Protein AF-A0A3N5R542-F1 (afdb_monomer)

Sequence (353 aa):
MESKKQTLFAEVLSQKTLDLIGRLNREHKSTFLIPTRFISAENAQLAYLVDAYCNHKRQTHDRKIFRSFFVSSRYEALQGAIKLIRHNGLLRGKKGIWILDPEKEFNFLINPLNQAREEDFLIPGLKIATSFGELQKGMQTAGAVAGVILRNTGKGLSVADCADLIERSAEQNIITLWDDPDLDLQGECLLHQLRRLPDMVIFGESLTEYQIPFVLFSMSAETHAPWAKTETCLNHTSTYAGNKLVVTKARDIFLEKATCISENREIKETCRKIEEDPRDVFHYFAKHVNPGMVTFYNLIGYDFICQNGHGSKLNIRTRNGQNKEVIDVVSGGGAAIRRPQPDRYYPKSAGNL

Solvent-accessible surface area (backbone atoms only — not comparable to full-atom values): 19071 Å² total; per-residue (Å²): 131,85,79,77,77,80,64,85,47,54,95,63,77,51,68,71,55,52,50,50,52,51,48,39,42,76,59,22,30,52,37,57,74,51,76,36,80,68,63,39,40,48,53,16,40,34,21,46,51,50,29,52,55,72,36,44,95,48,53,82,88,72,50,66,58,29,24,38,45,44,33,60,33,65,67,58,34,49,52,54,49,53,52,44,36,44,55,56,9,56,81,69,77,18,63,32,30,42,30,42,38,70,82,50,73,63,43,60,73,30,35,67,80,68,58,92,50,61,86,69,27,80,43,56,51,63,43,79,16,60,43,62,67,52,38,53,54,49,57,73,72,42,89,41,56,17,24,40,36,43,52,62,74,93,62,88,72,53,68,64,60,53,26,56,48,46,51,54,28,55,79,68,69,24,45,31,32,40,37,30,53,77,60,55,54,74,58,90,49,68,74,63,69,34,87,56,77,60,44,25,42,34,34,34,36,50,38,44,69,28,58,51,76,33,18,33,30,32,27,25,53,76,67,41,45,81,41,39,39,63,93,32,37,69,78,71,74,41,64,67,17,59,29,40,68,59,35,44,46,31,34,51,44,42,53,68,44,21,58,86,48,50,72,33,64,68,59,52,51,50,44,49,45,27,67,74,36,50,55,43,20,55,50,39,25,30,67,12,45,39,41,8,49,52,54,43,27,51,74,75,73,57,50,43,32,75,66,25,34,60,58,40,38,30,39,29,34,31,58,88,65,51,76,45,81,45,73,48,85,78,50,77,37,48,35,36,77,60,75,89,72,70,98,76,80,72,80,93,76,81,76,89,133

Structure (mmCIF, N/CA/C/O backbone):
data_AF-A0A3N5R542-F1
#
_entry.id   AF-A0A3N5R542-F1
#
loop_
_atom_site.group_PDB
_atom_site.id
_atom_site.type_symbol
_atom_site.label_atom_id
_atom_site.label_alt_id
_atom_site.label_comp_id
_atom_site.label_asym_id
_atom_site.label_entity_id
_atom_site.label_seq_id
_atom_site.pdbx_PDB_ins_code
_atom_site.Cartn_x
_atom_site.Cartn_y
_atom_site.Cartn_z
_atom_site.occupancy
_atom_site.B_iso_or_equiv
_atom_site.auth_seq_id
_atom_site.auth_comp_id
_atom_site.auth_asym_id
_atom_site.auth_atom_id
_atom_site.pdbx_PDB_model_num
ATOM 1 N N . MET A 1 1 ? 9.137 36.715 13.945 1.00 36.78 1 MET A N 1
ATOM 2 C CA . MET A 1 1 ? 9.144 35.237 13.923 1.00 36.78 1 MET A CA 1
ATOM 3 C C . MET A 1 1 ? 8.932 34.801 12.489 1.00 36.78 1 MET A C 1
ATOM 5 O O . MET A 1 1 ? 7.802 34.803 12.020 1.00 36.78 1 MET A O 1
ATOM 9 N N . GLU A 1 2 ? 10.011 34.513 11.766 1.00 32.59 2 GLU A N 1
ATOM 10 C CA . GLU A 1 2 ? 9.896 33.873 10.457 1.00 32.59 2 GLU A CA 1
ATOM 11 C C . GLU A 1 2 ? 9.406 32.443 10.675 1.00 32.59 2 GLU A C 1
ATOM 13 O O . GLU A 1 2 ? 10.097 31.602 11.250 1.00 32.59 2 GLU A O 1
ATOM 18 N N . SER A 1 3 ? 8.168 32.191 10.258 1.00 35.56 3 SER A N 1
ATOM 19 C CA . SER A 1 3 ? 7.637 30.847 10.083 1.00 35.56 3 SER A CA 1
ATOM 20 C C . SER A 1 3 ? 8.533 30.134 9.071 1.00 35.56 3 SER A C 1
ATOM 22 O O . SER A 1 3 ? 8.358 30.323 7.866 1.00 35.56 3 SER A O 1
ATOM 24 N N . LYS A 1 4 ? 9.493 29.323 9.541 1.00 40.19 4 LYS A N 1
ATOM 25 C CA . LYS A 1 4 ? 10.160 28.330 8.693 1.00 40.19 4 LYS A CA 1
ATOM 26 C C . LYS A 1 4 ? 9.054 27.501 8.049 1.00 40.19 4 LYS A C 1
ATOM 28 O O . LYS A 1 4 ? 8.410 26.705 8.727 1.00 40.19 4 LYS A O 1
ATOM 33 N N . LYS A 1 5 ? 8.795 27.727 6.758 1.00 42.41 5 LYS A N 1
ATOM 34 C CA . LYS A 1 5 ? 7.968 26.833 5.953 1.00 42.41 5 LYS A CA 1
ATOM 35 C C . LYS A 1 5 ? 8.658 25.475 6.008 1.00 42.41 5 LYS A C 1
ATOM 37 O O . LYS A 1 5 ? 9.684 25.294 5.364 1.00 42.41 5 LYS A O 1
ATOM 42 N N . GLN A 1 6 ? 8.144 24.559 6.823 1.00 42.22 6 GLN A N 1
ATOM 43 C CA . GLN A 1 6 ? 8.516 23.156 6.728 1.00 42.22 6 GLN A CA 1
ATOM 44 C C . GLN A 1 6 ? 8.011 22.675 5.372 1.00 42.22 6 GLN A C 1
ATOM 46 O O . GLN A 1 6 ? 6.819 22.450 5.173 1.00 42.22 6 GLN A O 1
ATOM 51 N N . THR A 1 7 ? 8.910 22.609 4.401 1.00 48.94 7 THR A N 1
ATOM 52 C CA . THR A 1 7 ? 8.666 21.867 3.177 1.00 48.94 7 THR A CA 1
ATOM 53 C C . THR A 1 7 ? 8.667 20.384 3.546 1.00 48.94 7 THR A C 1
ATOM 55 O O . THR A 1 7 ? 9.619 19.877 4.129 1.00 48.94 7 THR A O 1
ATOM 58 N N . LEU A 1 8 ? 7.566 19.690 3.239 1.00 52.22 8 LEU A N 1
ATOM 59 C CA . LEU A 1 8 ? 7.431 18.238 3.433 1.00 52.22 8 LEU A CA 1
ATOM 60 C C . LEU A 1 8 ? 8.433 17.430 2.594 1.00 52.22 8 LEU A C 1
ATOM 62 O O . LEU A 1 8 ? 8.632 16.252 2.860 1.00 52.22 8 LEU A O 1
ATOM 66 N N . PHE A 1 9 ? 9.049 18.052 1.584 1.00 57.62 9 PHE A N 1
ATOM 67 C CA . PHE A 1 9 ? 10.016 17.422 0.696 1.00 57.62 9 PHE A CA 1
ATOM 68 C C . PHE A 1 9 ? 11.388 18.072 0.824 1.00 57.62 9 PHE A C 1
ATOM 70 O O . PHE A 1 9 ? 11.491 19.294 0.952 1.00 57.62 9 PHE A O 1
ATOM 77 N N . ALA A 1 10 ? 12.436 17.253 0.728 1.00 60.88 10 ALA A N 1
ATOM 78 C CA . ALA A 1 10 ? 13.808 17.735 0.685 1.00 60.88 10 ALA A CA 1
ATOM 79 C C . ALA A 1 10 ? 13.987 18.718 -0.485 1.00 60.88 10 ALA A C 1
ATOM 81 O O . ALA A 1 10 ? 13.655 18.405 -1.629 1.00 60.88 10 ALA A O 1
ATOM 82 N N . GLU A 1 11 ? 14.541 19.901 -0.206 1.00 63.88 11 GLU A N 1
ATOM 83 C CA . GLU A 1 11 ? 14.781 20.936 -1.224 1.00 63.88 11 GLU A CA 1
ATOM 84 C C . GLU A 1 11 ? 15.808 20.497 -2.281 1.00 63.88 11 GLU A C 1
ATOM 86 O O . GLU A 1 11 ? 15.841 21.037 -3.388 1.00 63.88 11 GLU A O 1
ATOM 91 N N . VAL A 1 12 ? 16.626 19.488 -1.960 1.00 79.75 12 VAL A N 1
ATOM 92 C CA . VAL A 1 12 ? 17.684 18.959 -2.822 1.00 79.75 12 VAL A CA 1
ATOM 93 C C . VAL A 1 12 ? 17.596 17.434 -2.879 1.00 79.75 12 VAL A C 1
ATOM 95 O O . VAL A 1 12 ? 17.535 16.756 -1.853 1.00 79.75 12 VAL A O 1
ATOM 98 N N . LEU A 1 13 ? 17.614 16.883 -4.096 1.00 87.31 13 LEU A N 1
ATOM 99 C CA . LEU A 1 13 ? 17.708 15.439 -4.310 1.00 87.31 13 LEU A CA 1
ATOM 100 C C . LEU A 1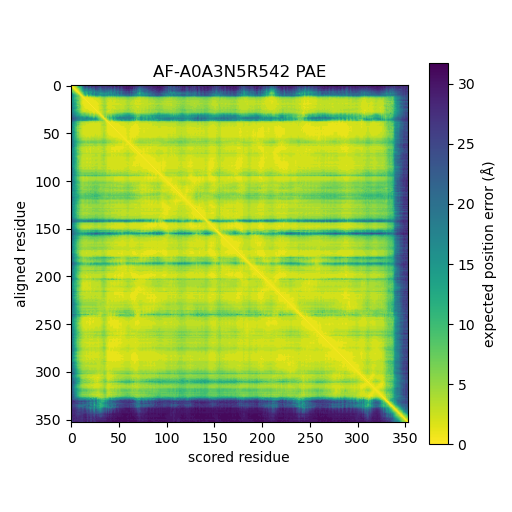 13 ? 19.101 14.937 -3.916 1.00 87.31 13 LEU A C 1
ATOM 102 O O . LEU A 1 13 ? 20.116 15.514 -4.301 1.00 87.31 13 LEU A O 1
ATOM 106 N N . SER A 1 14 ? 19.152 13.818 -3.199 1.00 91.00 14 SER A N 1
ATOM 107 C CA . SER A 1 14 ? 20.405 13.130 -2.872 1.00 91.00 14 SER A CA 1
ATOM 108 C C . SER A 1 14 ? 21.115 12.612 -4.126 1.00 91.00 14 SER A C 1
ATOM 110 O O . SER A 1 14 ? 20.462 12.242 -5.108 1.00 91.00 14 SER A O 1
ATOM 112 N N . GLN A 1 15 ? 22.443 12.465 -4.056 1.00 92.44 15 GLN A N 1
ATOM 113 C CA . GLN A 1 15 ? 23.231 11.869 -5.141 1.00 92.44 15 GLN A CA 1
ATOM 114 C C . GLN A 1 15 ? 22.712 10.476 -5.521 1.00 92.44 15 GLN A C 1
ATOM 116 O O . GLN A 1 15 ? 22.498 10.207 -6.694 1.00 92.44 15 GLN A O 1
ATOM 121 N N . LYS A 1 16 ? 22.366 9.639 -4.534 1.00 92.56 16 LYS A N 1
ATOM 122 C CA . LYS A 1 16 ? 21.759 8.316 -4.760 1.00 92.56 16 LYS A CA 1
ATOM 123 C C . LYS A 1 16 ? 20.477 8.385 -5.598 1.00 92.56 16 LYS A C 1
ATOM 125 O O . LYS A 1 16 ? 20.234 7.530 -6.446 1.00 92.56 16 LYS A O 1
ATOM 130 N N . THR A 1 17 ? 19.649 9.408 -5.380 1.00 92.56 17 THR A N 1
ATOM 131 C CA . THR A 1 17 ? 18.415 9.603 -6.156 1.00 92.56 17 THR A CA 1
ATOM 132 C C . THR A 1 17 ? 18.710 10.118 -7.562 1.00 92.56 17 THR A C 1
ATOM 134 O O . THR A 1 17 ? 18.097 9.648 -8.519 1.00 92.56 17 THR A O 1
ATOM 137 N N . LEU A 1 18 ? 19.676 11.027 -7.713 1.00 92.19 18 LEU A N 1
ATOM 138 C CA . LEU A 1 18 ? 20.149 11.479 -9.024 1.00 92.19 18 LEU A CA 1
ATOM 139 C C . LEU A 1 18 ? 20.760 10.326 -9.834 1.00 92.19 18 LEU A C 1
ATOM 141 O O . LEU A 1 18 ? 20.466 10.193 -11.022 1.00 92.19 18 LEU A O 1
ATOM 145 N N . ASP A 1 19 ? 21.530 9.448 -9.193 1.00 94.19 19 ASP A N 1
ATOM 146 C CA . ASP A 1 19 ? 22.125 8.264 -9.811 1.00 94.19 19 ASP A CA 1
ATOM 147 C C . ASP A 1 19 ? 21.053 7.271 -10.261 1.00 94.19 19 ASP A C 1
ATOM 149 O O . ASP A 1 19 ? 21.135 6.742 -11.372 1.00 94.19 19 ASP A O 1
ATOM 153 N N . LEU A 1 20 ? 20.011 7.062 -9.447 1.00 93.38 20 LEU A N 1
ATOM 154 C CA . LEU A 1 20 ? 18.851 6.251 -9.817 1.00 93.38 20 LEU A CA 1
ATOM 155 C C . LEU A 1 20 ? 18.139 6.824 -11.050 1.00 93.38 20 LEU A C 1
ATOM 157 O O . LEU A 1 20 ? 17.885 6.090 -12.005 1.00 93.38 20 LEU A O 1
ATOM 161 N N . ILE A 1 21 ? 17.856 8.129 -11.060 1.00 91.50 21 ILE A N 1
ATOM 162 C CA . ILE A 1 21 ? 17.251 8.817 -12.210 1.00 91.50 21 ILE A CA 1
ATOM 163 C C . ILE A 1 21 ? 18.136 8.656 -13.451 1.00 91.50 21 ILE A C 1
ATOM 165 O O . ILE A 1 21 ? 17.652 8.270 -14.516 1.00 91.50 21 ILE A O 1
ATOM 169 N N . GLY A 1 22 ? 19.439 8.912 -13.312 1.00 90.94 22 GLY A N 1
ATOM 170 C CA . GLY A 1 22 ? 20.410 8.790 -14.393 1.00 90.94 22 GLY A CA 1
ATOM 171 C C . GLY A 1 22 ? 20.488 7.369 -14.946 1.00 90.94 22 GLY A C 1
ATOM 172 O O . GLY A 1 22 ? 20.506 7.185 -16.162 1.00 90.94 22 GLY A O 1
ATOM 173 N N . ARG A 1 23 ? 20.481 6.359 -14.071 1.00 93.31 23 ARG A N 1
ATOM 174 C CA . ARG A 1 23 ? 20.478 4.942 -14.445 1.00 93.31 23 ARG A CA 1
ATOM 175 C C . ARG A 1 23 ? 19.217 4.572 -15.217 1.00 93.31 23 ARG A C 1
ATOM 177 O O . ARG A 1 23 ? 19.326 4.085 -16.336 1.00 93.31 23 ARG A O 1
ATOM 184 N N . LEU A 1 24 ? 18.039 4.859 -14.669 1.00 90.88 24 LEU A N 1
ATOM 185 C CA . LEU A 1 24 ? 16.770 4.540 -15.323 1.00 90.88 24 LEU A CA 1
ATOM 186 C C . LEU A 1 24 ? 16.617 5.257 -16.679 1.00 90.88 24 LEU A C 1
ATOM 188 O O . LEU A 1 24 ? 16.077 4.676 -17.617 1.00 90.88 24 LEU A O 1
ATOM 192 N N . ASN A 1 25 ? 17.123 6.489 -16.808 1.00 86.94 25 ASN A N 1
ATOM 193 C CA . ASN A 1 25 ? 17.149 7.216 -18.080 1.00 86.94 25 ASN A CA 1
ATOM 194 C C . ASN A 1 25 ? 18.073 6.540 -19.112 1.00 86.94 25 ASN A C 1
ATOM 196 O O . ASN A 1 25 ? 17.648 6.291 -20.240 1.00 86.94 25 ASN A O 1
ATOM 200 N N . ARG A 1 26 ? 19.308 6.183 -18.722 1.00 89.06 26 ARG A N 1
ATOM 201 C CA . ARG A 1 26 ? 20.261 5.463 -19.592 1.00 89.06 26 ARG A CA 1
ATOM 202 C C . ARG A 1 26 ? 19.749 4.089 -20.018 1.00 89.06 26 ARG A C 1
ATOM 204 O O . ARG A 1 26 ? 19.967 3.680 -21.149 1.00 89.06 26 ARG A O 1
ATOM 211 N N . GLU A 1 27 ? 19.049 3.396 -19.128 1.00 88.62 27 GLU A N 1
ATOM 212 C CA . GLU A 1 27 ? 18.402 2.110 -19.405 1.00 88.62 27 GLU A CA 1
ATOM 213 C C . GLU A 1 27 ? 17.069 2.252 -20.167 1.00 88.62 27 GLU A C 1
ATOM 215 O O . GLU A 1 27 ? 16.389 1.252 -20.411 1.00 88.62 27 GLU A O 1
ATOM 220 N N . HIS A 1 28 ? 16.668 3.481 -20.519 1.00 87.50 28 HIS A N 1
ATOM 221 C CA . HIS A 1 28 ? 15.425 3.779 -21.229 1.00 87.50 28 HIS A CA 1
ATOM 222 C C . HIS A 1 28 ? 14.180 3.213 -20.530 1.00 87.50 28 HIS A C 1
ATOM 224 O O . HIS A 1 28 ? 13.223 2.777 -21.168 1.00 87.50 28 HIS A O 1
ATOM 230 N N . LYS A 1 29 ? 14.179 3.186 -19.196 1.00 86.81 29 LYS A N 1
ATOM 231 C CA . LYS A 1 29 ? 13.079 2.625 -18.414 1.00 86.81 29 LYS A CA 1
ATOM 232 C C . LYS A 1 29 ? 11.867 3.544 -18.456 1.00 86.81 29 LYS A C 1
ATOM 234 O O . LYS A 1 29 ? 11.964 4.729 -18.139 1.00 86.81 29 LYS A O 1
ATOM 239 N N . SER A 1 30 ? 10.710 2.967 -18.771 1.00 80.25 30 SER A N 1
ATOM 240 C CA . SER A 1 30 ? 9.446 3.690 -18.699 1.00 80.25 30 SER A CA 1
ATOM 241 C C . SER A 1 30 ? 9.054 3.947 -17.248 1.00 80.25 30 SER A C 1
ATOM 243 O O . SER A 1 30 ? 8.945 3.004 -16.459 1.00 80.25 30 SER A O 1
ATOM 245 N N . THR A 1 31 ? 8.825 5.206 -16.883 1.00 75.06 31 THR A N 1
ATOM 246 C CA . THR A 1 31 ? 8.316 5.570 -15.547 1.00 75.06 31 THR A CA 1
ATOM 247 C C . THR A 1 31 ? 6.819 5.393 -15.425 1.00 75.06 31 THR A C 1
ATOM 249 O O . THR A 1 31 ? 6.323 5.098 -14.336 1.00 75.06 31 THR A O 1
ATOM 252 N N . PHE A 1 32 ? 6.124 5.572 -16.541 1.00 72.88 32 PHE A N 1
ATOM 253 C CA . PHE A 1 32 ? 4.682 5.583 -16.650 1.00 72.88 32 PHE A CA 1
ATOM 254 C C . PHE A 1 32 ? 4.286 5.206 -18.083 1.00 72.88 32 PHE A C 1
ATOM 256 O O . PHE A 1 32 ? 4.992 5.562 -19.023 1.00 72.88 32 PHE A O 1
ATOM 263 N N . LEU A 1 33 ? 3.193 4.457 -18.243 1.00 66.25 33 LEU A N 1
ATOM 264 C CA . LEU A 1 33 ? 2.748 3.937 -19.548 1.00 66.25 33 LEU A CA 1
ATOM 265 C C . LEU A 1 33 ? 1.242 4.070 -19.759 1.00 66.25 33 LEU A C 1
ATOM 267 O O . LEU A 1 33 ? 0.789 4.346 -20.861 1.00 66.25 33 LEU A O 1
ATOM 271 N N . ILE A 1 34 ? 0.457 3.849 -18.708 1.00 66.25 34 ILE A N 1
ATOM 272 C CA . ILE A 1 34 ? -1.005 3.876 -18.746 1.00 66.25 34 ILE A CA 1
ATOM 273 C C . ILE A 1 34 ? -1.450 4.566 -17.462 1.00 66.25 34 ILE A C 1
ATOM 275 O O . ILE A 1 34 ? -0.845 4.268 -16.432 1.00 66.25 34 ILE A O 1
ATOM 279 N N . PRO A 1 35 ? -2.484 5.433 -17.480 1.00 55.88 35 PRO A N 1
ATOM 280 C CA . PRO A 1 35 ? -3.058 6.099 -16.297 1.00 55.88 35 PRO A CA 1
ATOM 281 C C . PRO A 1 35 ? -3.793 5.142 -15.345 1.00 55.88 35 PRO A C 1
ATOM 283 O O . PRO A 1 35 ? -4.875 5.429 -14.840 1.00 55.88 35 PRO A O 1
ATOM 286 N N . THR A 1 36 ? -3.196 3.980 -15.103 1.00 62.38 36 THR A N 1
ATOM 287 C CA . THR A 1 36 ? -3.640 2.890 -14.243 1.00 62.38 36 THR A CA 1
ATOM 288 C C . THR A 1 36 ? -2.407 2.142 -13.718 1.00 62.38 36 THR A C 1
ATOM 290 O O . THR A 1 36 ? -1.283 2.341 -14.173 1.00 62.38 36 THR A O 1
ATOM 293 N N . ARG A 1 37 ? -2.602 1.243 -12.745 1.00 70.88 37 ARG A N 1
ATOM 294 C CA . ARG A 1 37 ? -1.528 0.395 -12.194 1.00 70.88 37 ARG A CA 1
ATOM 295 C C . ARG A 1 37 ? -0.909 -0.456 -13.311 1.00 70.88 37 ARG A C 1
ATOM 297 O O . ARG A 1 37 ? -1.511 -1.464 -13.675 1.00 70.88 37 ARG A O 1
ATOM 304 N N . PHE A 1 38 ? 0.234 -0.094 -13.887 1.00 79.94 38 PHE A N 1
ATOM 305 C CA . PHE A 1 38 ? 0.874 -0.948 -14.895 1.00 79.94 38 PHE A CA 1
ATOM 306 C C . PHE A 1 38 ? 1.661 -2.081 -14.221 1.00 79.94 38 PHE A C 1
ATOM 308 O O . PHE A 1 38 ? 2.201 -1.924 -13.121 1.00 79.94 38 PHE A O 1
ATOM 315 N N . ILE A 1 39 ? 1.697 -3.246 -14.866 1.00 89.69 39 ILE A N 1
ATOM 316 C CA . ILE A 1 39 ? 2.372 -4.426 -14.322 1.00 89.69 39 ILE A CA 1
ATOM 317 C C . ILE A 1 39 ? 3.881 -4.265 -14.511 1.00 89.69 39 ILE A C 1
ATOM 319 O O . ILE A 1 39 ? 4.368 -4.047 -15.621 1.00 89.69 39 ILE A O 1
ATOM 323 N N . SER A 1 40 ? 4.625 -4.367 -13.413 1.00 92.00 40 SER A N 1
ATOM 324 C CA . SER A 1 40 ? 6.083 -4.302 -13.410 1.00 92.00 40 SER A CA 1
ATOM 325 C C . SER A 1 40 ? 6.669 -5.157 -12.292 1.00 92.00 40 SER A C 1
ATOM 327 O O . SER A 1 40 ? 6.010 -5.403 -11.276 1.00 92.00 40 SER A O 1
ATOM 329 N N . ALA A 1 41 ? 7.919 -5.587 -12.479 1.00 95.00 41 ALA A N 1
ATOM 330 C CA . ALA A 1 41 ? 8.657 -6.318 -11.458 1.00 95.00 41 ALA A CA 1
ATOM 331 C C . ALA A 1 41 ? 8.820 -5.473 -10.189 1.00 95.00 41 ALA A C 1
ATOM 333 O O . ALA A 1 41 ? 8.638 -5.986 -9.093 1.00 95.00 41 ALA A O 1
ATOM 334 N N . GLU A 1 42 ? 9.069 -4.167 -10.319 1.00 95.00 42 GLU A N 1
ATOM 335 C CA . GLU A 1 42 ? 9.287 -3.287 -9.171 1.00 95.00 42 GLU A CA 1
ATOM 336 C C . GLU A 1 42 ? 8.010 -3.104 -8.335 1.00 95.00 42 GLU A C 1
ATOM 338 O O . GLU A 1 42 ? 8.075 -3.129 -7.107 1.00 95.00 42 GLU A O 1
ATOM 343 N N . ASN A 1 43 ? 6.841 -3.010 -8.984 1.00 95.25 43 ASN A N 1
ATOM 344 C CA . ASN A 1 43 ? 5.548 -2.979 -8.294 1.00 95.25 43 ASN A CA 1
ATOM 345 C C . ASN A 1 43 ? 5.284 -4.296 -7.549 1.00 95.25 43 ASN A C 1
ATOM 347 O O . ASN A 1 43 ? 4.872 -4.276 -6.389 1.00 95.25 43 ASN A O 1
ATOM 351 N N . ALA A 1 44 ? 5.534 -5.436 -8.201 1.00 97.50 44 ALA A N 1
ATOM 352 C CA . ALA A 1 44 ? 5.341 -6.757 -7.607 1.00 97.50 44 ALA A CA 1
ATOM 353 C C . ALA A 1 44 ? 6.305 -7.014 -6.434 1.00 97.50 44 ALA A C 1
ATOM 355 O O . ALA A 1 44 ? 5.871 -7.468 -5.376 1.00 97.50 44 ALA A O 1
ATOM 356 N N . GLN A 1 45 ? 7.587 -6.669 -6.592 1.00 98.31 45 GLN A N 1
ATOM 357 C CA . GLN A 1 45 ? 8.607 -6.773 -5.547 1.00 98.31 45 GLN A CA 1
ATOM 358 C C . GLN A 1 45 ? 8.257 -5.891 -4.352 1.00 98.31 45 GLN A C 1
ATOM 360 O O . GLN A 1 45 ? 8.210 -6.390 -3.236 1.00 98.31 45 GLN A O 1
ATOM 365 N N . LEU A 1 46 ? 7.971 -4.602 -4.560 1.00 98.12 46 LEU A N 1
ATOM 366 C CA . LEU A 1 46 ? 7.643 -3.705 -3.453 1.00 98.12 46 LEU A CA 1
ATOM 367 C C . LEU A 1 46 ? 6.397 -4.176 -2.696 1.00 98.12 46 LEU A C 1
ATOM 369 O O . LEU A 1 46 ? 6.392 -4.189 -1.469 1.00 98.12 46 LEU A O 1
ATOM 373 N N . ALA A 1 47 ? 5.357 -4.610 -3.409 1.00 98.19 47 ALA A N 1
ATOM 374 C CA . ALA A 1 47 ? 4.154 -5.127 -2.772 1.00 98.19 47 ALA A CA 1
ATOM 375 C C . ALA A 1 47 ? 4.416 -6.406 -1.959 1.00 98.19 47 ALA A C 1
ATOM 377 O O . ALA A 1 47 ? 3.899 -6.538 -0.852 1.00 98.19 47 ALA A O 1
ATOM 378 N N . TYR A 1 48 ? 5.251 -7.310 -2.477 1.00 98.69 48 TYR A N 1
ATOM 379 C CA . TYR A 1 48 ? 5.706 -8.496 -1.754 1.00 98.69 48 TYR A CA 1
ATOM 380 C C . TYR A 1 48 ? 6.534 -8.143 -0.510 1.00 98.69 48 TYR A C 1
ATOM 382 O O . TYR A 1 48 ? 6.318 -8.717 0.552 1.00 98.69 48 TYR A O 1
ATOM 390 N N . LEU A 1 49 ? 7.448 -7.174 -0.612 1.00 98.44 49 LEU A N 1
ATOM 391 C CA . LEU A 1 49 ? 8.257 -6.712 0.519 1.00 98.44 49 LEU A CA 1
ATOM 392 C C . LEU A 1 49 ? 7.389 -6.106 1.624 1.00 98.44 49 LEU A C 1
ATOM 394 O O . LEU A 1 49 ? 7.625 -6.382 2.795 1.00 98.44 49 LEU A O 1
ATOM 398 N N . VAL A 1 50 ? 6.359 -5.339 1.257 1.00 97.69 50 VAL A N 1
ATOM 399 C CA . VAL A 1 50 ? 5.371 -4.803 2.205 1.00 97.69 50 VAL A CA 1
ATOM 400 C C . VAL A 1 50 ? 4.597 -5.928 2.890 1.00 97.69 50 VAL A C 1
ATOM 402 O O . VAL A 1 50 ? 4.483 -5.920 4.112 1.00 97.69 50 VAL A O 1
ATOM 405 N N . ASP A 1 51 ? 4.113 -6.917 2.135 1.00 98.25 51 ASP A N 1
ATOM 406 C CA . ASP A 1 51 ? 3.439 -8.095 2.696 1.00 98.25 51 ASP A CA 1
ATOM 407 C C . ASP A 1 51 ? 4.343 -8.856 3.677 1.00 98.25 51 ASP A C 1
ATOM 409 O O . ASP A 1 51 ? 3.928 -9.161 4.797 1.00 98.25 51 ASP A O 1
ATOM 413 N N . ALA A 1 52 ? 5.597 -9.104 3.296 1.00 97.62 52 ALA A N 1
ATOM 414 C CA . ALA A 1 52 ? 6.572 -9.780 4.141 1.00 97.62 52 ALA A CA 1
ATOM 415 C C . ALA A 1 52 ? 6.913 -8.967 5.400 1.00 97.62 52 ALA A C 1
ATOM 417 O O . ALA A 1 52 ? 7.028 -9.541 6.484 1.00 97.62 52 ALA A O 1
ATOM 418 N N . TYR A 1 53 ? 7.032 -7.643 5.269 1.00 96.94 53 TYR A N 1
ATOM 419 C CA . TYR A 1 53 ? 7.282 -6.735 6.383 1.00 96.94 53 TYR A CA 1
ATOM 420 C C . TYR A 1 53 ? 6.115 -6.754 7.375 1.00 96.94 53 TYR A C 1
ATOM 422 O O . TYR A 1 53 ? 6.317 -7.080 8.539 1.00 96.94 53 TYR A O 1
ATOM 430 N N . CYS A 1 54 ? 4.878 -6.531 6.917 1.00 96.25 54 CYS A N 1
ATOM 431 C CA . CYS A 1 54 ? 3.697 -6.559 7.784 1.00 96.25 54 CYS A CA 1
ATOM 432 C C . CYS A 1 54 ? 3.521 -7.909 8.499 1.00 96.25 54 CYS A C 1
ATOM 434 O O . CYS A 1 54 ? 3.087 -7.950 9.649 1.00 96.25 54 CYS A O 1
ATOM 436 N N . ASN A 1 55 ? 3.881 -9.016 7.846 1.00 97.00 55 ASN A N 1
ATOM 437 C CA . ASN A 1 55 ? 3.808 -10.361 8.417 1.00 97.00 55 ASN A CA 1
ATOM 438 C C . ASN A 1 55 ? 5.051 -10.777 9.227 1.00 97.00 55 ASN A C 1
ATOM 440 O O . ASN A 1 55 ? 5.154 -11.937 9.647 1.00 97.00 55 ASN A O 1
ATOM 444 N N . HIS A 1 56 ? 6.002 -9.876 9.477 1.00 95.25 56 HIS A N 1
ATOM 445 C CA . HIS A 1 56 ? 7.176 -10.195 10.278 1.00 95.25 56 HIS A CA 1
ATOM 446 C C . HIS A 1 56 ? 6.782 -10.617 11.707 1.00 95.25 56 HIS A C 1
ATOM 448 O O . HIS A 1 56 ? 5.866 -10.060 12.309 1.00 95.25 56 HIS A O 1
ATOM 454 N N . LYS A 1 57 ? 7.465 -11.641 12.244 1.00 93.44 57 LYS A N 1
ATOM 455 C CA . LYS A 1 57 ? 7.176 -12.301 13.539 1.00 93.44 57 LYS A CA 1
ATOM 456 C C . LYS A 1 57 ? 5.787 -12.953 13.653 1.00 93.44 57 LYS A C 1
ATOM 458 O O . LYS A 1 57 ? 5.416 -13.398 14.735 1.00 93.44 57 LYS A O 1
ATOM 463 N N . ARG A 1 58 ? 5.032 -13.075 12.553 1.00 95.00 58 ARG A N 1
ATOM 464 C CA . ARG A 1 58 ? 3.727 -13.751 12.546 1.00 95.00 58 ARG A CA 1
ATOM 465 C C . ARG A 1 58 ? 3.862 -15.245 12.301 1.00 95.00 58 ARG A C 1
ATOM 467 O O . ARG A 1 58 ? 4.551 -15.678 11.367 1.00 95.00 58 ARG A O 1
ATOM 474 N N . GLN A 1 59 ? 3.138 -16.013 13.112 1.00 92.88 59 GLN A N 1
ATOM 475 C CA . GLN A 1 59 ? 2.918 -17.435 12.882 1.00 92.88 59 GLN A CA 1
ATOM 476 C C . GLN A 1 59 ? 2.096 -17.633 11.612 1.00 92.88 59 GLN A C 1
ATOM 478 O O . GLN A 1 59 ? 1.296 -16.778 11.247 1.00 92.88 59 GLN A O 1
ATOM 483 N N . THR A 1 60 ? 2.270 -18.770 10.939 1.00 91.88 60 THR A N 1
ATOM 484 C CA . THR A 1 60 ? 1.641 -19.036 9.634 1.00 91.88 60 THR A CA 1
ATOM 485 C C . THR A 1 60 ? 0.122 -18.835 9.633 1.00 91.88 60 THR A C 1
ATOM 487 O O . THR A 1 60 ? -0.405 -18.332 8.648 1.00 91.88 60 THR A O 1
ATOM 490 N N . HIS A 1 61 ? -0.572 -19.178 10.725 1.00 91.56 61 HIS A N 1
ATOM 491 C CA . HIS A 1 61 ? -2.029 -19.031 10.840 1.00 91.56 61 HIS A CA 1
ATOM 492 C C . HIS A 1 61 ? -2.496 -17.585 11.083 1.00 91.56 61 HIS A C 1
ATOM 494 O O . HIS A 1 61 ? -3.645 -17.270 10.789 1.00 91.56 61 HIS A O 1
ATOM 500 N N . ASP A 1 62 ? -1.610 -16.710 11.565 1.00 93.12 62 ASP A N 1
ATOM 501 C CA . ASP A 1 62 ? -1.895 -15.289 11.811 1.00 93.12 62 ASP A CA 1
ATOM 502 C C . ASP A 1 62 ? -1.528 -14.398 10.620 1.00 93.12 62 ASP A C 1
ATOM 504 O O . ASP A 1 62 ? -1.796 -13.192 10.625 1.00 93.12 62 ASP A O 1
ATOM 508 N N . ARG A 1 63 ? -0.861 -14.967 9.609 1.00 95.88 63 ARG A N 1
ATOM 509 C CA . ARG A 1 63 ? -0.437 -14.220 8.427 1.00 95.88 63 ARG A CA 1
ATOM 510 C C . ARG A 1 63 ? -1.640 -13.837 7.580 1.00 95.88 63 ARG A C 1
ATOM 512 O O . ARG A 1 63 ? -2.519 -14.652 7.312 1.00 95.88 63 ARG A O 1
ATOM 519 N N . LYS A 1 64 ? -1.627 -12.603 7.085 1.00 96.69 64 LYS A N 1
ATOM 520 C CA . LYS A 1 64 ? -2.591 -12.104 6.099 1.00 96.69 64 LYS A CA 1
ATOM 521 C C . LYS A 1 64 ? -1.887 -11.911 4.766 1.00 96.69 64 LYS A C 1
ATOM 523 O O . LYS A 1 64 ? -0.718 -11.550 4.741 1.00 96.69 64 LYS A O 1
ATOM 528 N N . ILE A 1 65 ? -2.605 -12.085 3.660 1.00 98.06 65 ILE A N 1
ATOM 529 C CA . ILE A 1 65 ? -2.113 -11.613 2.360 1.00 98.06 65 ILE A CA 1
ATOM 530 C C . ILE A 1 65 ? -2.466 -10.137 2.251 1.00 98.06 65 ILE A C 1
ATOM 532 O O . ILE A 1 65 ? -3.645 -9.789 2.195 1.00 98.06 65 ILE A O 1
ATOM 536 N N . PHE A 1 66 ? -1.454 -9.287 2.194 1.00 98.44 66 PHE A N 1
ATOM 537 C CA . PHE A 1 66 ? -1.597 -7.867 1.948 1.00 98.44 66 PHE A CA 1
ATOM 538 C C . PHE A 1 66 ? -1.511 -7.560 0.454 1.00 98.44 66 PHE A C 1
ATOM 540 O O . PHE A 1 66 ? -0.678 -8.093 -0.285 1.00 98.44 66 PHE A O 1
ATOM 547 N N . ARG A 1 67 ? -2.413 -6.684 0.014 1.00 98.06 67 ARG A N 1
ATOM 548 C CA . ARG A 1 67 ? -2.430 -6.082 -1.311 1.00 98.06 67 ARG A CA 1
ATOM 549 C C . ARG A 1 67 ? -2.112 -4.607 -1.173 1.00 98.06 67 ARG A C 1
ATOM 551 O O . ARG A 1 67 ? -2.770 -3.931 -0.396 1.00 98.06 67 ARG A O 1
ATOM 558 N N . SER A 1 68 ? -1.146 -4.116 -1.933 1.00 97.31 68 SER A N 1
ATOM 559 C CA . SER A 1 68 ? -0.642 -2.750 -1.842 1.00 97.31 68 SER A CA 1
ATOM 560 C C . SER A 1 68 ? -1.125 -1.896 -3.005 1.00 97.31 68 SER A C 1
ATOM 562 O O . SER A 1 68 ? -1.125 -2.315 -4.165 1.00 97.31 68 SER A O 1
ATOM 564 N N . PHE A 1 69 ? -1.499 -0.662 -2.686 1.00 95.38 69 PHE A N 1
ATOM 565 C CA . PHE A 1 69 ? -1.723 0.398 -3.649 1.00 95.38 69 PHE A CA 1
ATOM 566 C C . PHE A 1 69 ? -0.746 1.544 -3.422 1.00 95.38 69 PHE A C 1
ATOM 568 O O . PHE A 1 69 ? -0.525 1.968 -2.293 1.00 95.38 69 PHE A O 1
ATOM 575 N N . PHE A 1 70 ? -0.167 2.036 -4.513 1.00 94.44 70 PHE A N 1
ATOM 576 C CA . PHE A 1 70 ? 0.865 3.065 -4.505 1.00 94.44 70 PHE A CA 1
ATOM 577 C C . PHE A 1 70 ? 0.267 4.382 -4.983 1.00 94.44 70 PHE A C 1
ATOM 579 O O . PHE A 1 70 ? -0.370 4.415 -6.035 1.00 94.44 70 PHE A O 1
ATOM 586 N N . VAL A 1 71 ? 0.477 5.450 -4.225 1.00 93.69 71 VAL A N 1
ATOM 587 C CA . VAL A 1 71 ? -0.111 6.777 -4.443 1.00 93.69 71 VAL A CA 1
ATOM 588 C C . VAL A 1 71 ? 0.919 7.866 -4.164 1.00 93.69 71 VAL A C 1
ATOM 590 O O . VAL A 1 71 ? 2.012 7.592 -3.669 1.00 93.69 71 VAL A O 1
ATOM 593 N N . SER A 1 72 ? 0.600 9.112 -4.507 1.00 91.75 72 SER A N 1
ATOM 594 C CA . SER A 1 72 ? 1.559 10.217 -4.403 1.00 91.75 72 SER A CA 1
ATOM 595 C C . SER A 1 72 ? 1.480 10.978 -3.081 1.00 91.75 72 SER A C 1
ATOM 597 O O . SER A 1 72 ? 2.324 11.831 -2.830 1.00 91.75 72 SER A O 1
ATOM 599 N N . SER A 1 73 ? 0.485 10.705 -2.233 1.00 91.94 73 SER A N 1
ATOM 600 C CA . SER A 1 73 ? 0.348 11.375 -0.935 1.00 91.94 73 SER A CA 1
ATOM 601 C C . SER A 1 73 ? -0.400 10.531 0.091 1.00 91.94 73 SER A C 1
ATOM 603 O O . SER A 1 73 ? -1.218 9.676 -0.261 1.00 91.94 73 SER A O 1
ATOM 605 N N . ARG A 1 74 ? -0.189 10.842 1.375 1.00 92.06 74 ARG A N 1
ATOM 606 C CA . ARG A 1 74 ? -0.942 10.235 2.479 1.00 92.06 74 ARG A CA 1
ATOM 607 C C . ARG A 1 74 ? -2.435 10.520 2.390 1.00 92.06 74 ARG A C 1
ATOM 609 O O . ARG A 1 74 ? -3.246 9.646 2.672 1.00 92.06 74 ARG A O 1
ATOM 616 N N . TYR A 1 75 ? -2.818 11.711 1.940 1.00 92.25 75 TYR A N 1
ATOM 617 C CA . TYR A 1 75 ? -4.227 12.070 1.781 1.00 92.25 75 TYR A CA 1
ATOM 618 C C . TYR A 1 75 ? -4.919 11.226 0.713 1.00 92.25 75 TYR A C 1
ATOM 620 O O . TYR A 1 75 ? -6.044 10.773 0.912 1.00 92.25 75 TYR A O 1
ATOM 628 N N . GLU A 1 76 ? -4.234 10.955 -0.396 1.00 93.31 76 GLU A N 1
ATOM 629 C CA . GLU A 1 76 ? -4.734 10.046 -1.426 1.00 93.31 76 GLU A CA 1
ATOM 630 C C . GLU A 1 76 ? -4.862 8.611 -0.891 1.00 93.31 76 GLU A C 1
ATOM 632 O O . GLU A 1 76 ? -5.876 7.949 -1.129 1.00 93.31 76 GLU A O 1
ATOM 637 N N . ALA A 1 77 ? -3.886 8.164 -0.094 1.00 95.56 77 ALA A N 1
ATOM 638 C CA . ALA A 1 77 ? -3.910 6.862 0.565 1.00 95.56 77 ALA A CA 1
ATOM 639 C C . ALA A 1 77 ? -5.107 6.725 1.520 1.00 95.56 77 ALA A C 1
ATOM 641 O O . ALA A 1 77 ? -5.872 5.760 1.447 1.00 95.56 77 ALA A O 1
ATOM 642 N N . LEU A 1 78 ? -5.323 7.741 2.358 1.00 95.88 78 LEU A N 1
ATOM 643 C CA . LEU A 1 78 ? -6.434 7.822 3.300 1.00 95.88 78 LEU A CA 1
ATOM 644 C C . LEU A 1 78 ? -7.787 7.828 2.578 1.00 95.88 78 LEU A C 1
ATOM 646 O O . LEU A 1 78 ? -8.707 7.114 2.976 1.00 95.88 78 LEU A O 1
ATOM 650 N N . GLN A 1 79 ? -7.919 8.579 1.481 1.00 94.94 79 GLN A N 1
ATOM 651 C CA . GLN A 1 79 ? -9.133 8.567 0.661 1.00 94.94 79 GLN A CA 1
ATOM 652 C C . GLN A 1 79 ? -9.407 7.183 0.062 1.00 94.94 79 GLN A C 1
ATOM 654 O O . GLN A 1 79 ? -10.557 6.736 0.060 1.00 94.94 79 GLN A O 1
ATOM 659 N N . GLY A 1 80 ? -8.372 6.498 -0.437 1.00 96.00 80 GLY A N 1
ATOM 660 C CA . GLY A 1 80 ? -8.467 5.114 -0.901 1.00 96.00 80 GLY A CA 1
ATOM 661 C C . GLY A 1 80 ? -8.961 4.181 0.206 1.00 96.00 80 GLY A C 1
ATOM 662 O O . GLY A 1 80 ? -9.919 3.430 0.007 1.00 96.00 80 GLY A O 1
ATOM 663 N N . ALA A 1 81 ? -8.390 4.301 1.404 1.00 97.50 81 ALA A N 1
ATOM 664 C CA . ALA A 1 81 ? -8.786 3.505 2.556 1.00 97.50 81 ALA A CA 1
ATOM 665 C C . ALA A 1 81 ? -10.233 3.759 3.002 1.00 97.50 81 ALA A C 1
ATOM 667 O O . ALA A 1 81 ? -11.004 2.812 3.148 1.00 97.50 81 ALA A O 1
ATOM 668 N N . ILE A 1 82 ? -10.649 5.022 3.132 1.00 97.50 82 ILE A N 1
ATOM 669 C CA . ILE A 1 82 ? -12.025 5.396 3.497 1.00 97.50 82 ILE A CA 1
ATOM 670 C C . ILE A 1 82 ? -13.031 4.834 2.487 1.00 97.50 82 ILE A C 1
ATOM 672 O O . ILE A 1 82 ? -14.069 4.297 2.880 1.00 97.50 82 ILE A O 1
ATOM 676 N N . LYS A 1 83 ? -12.735 4.915 1.181 1.00 97.12 83 LYS A N 1
ATOM 677 C CA . LYS A 1 83 ? -13.595 4.337 0.135 1.00 97.12 83 LYS A CA 1
ATOM 678 C C . LYS A 1 83 ? -13.736 2.823 0.305 1.00 97.12 83 LYS A C 1
ATOM 680 O O . LYS A 1 83 ? -14.847 2.307 0.193 1.00 97.12 83 LYS A O 1
ATOM 685 N N . LEU A 1 84 ? -12.645 2.119 0.609 1.00 97.44 84 LEU A N 1
ATOM 686 C CA . LEU A 1 84 ? -12.665 0.669 0.797 1.00 97.44 84 LEU A CA 1
ATOM 687 C C . LEU A 1 84 ? -13.402 0.254 2.081 1.00 97.44 84 LEU A C 1
ATOM 689 O O . LEU A 1 84 ? -14.202 -0.687 2.047 1.00 97.44 84 LEU A O 1
ATOM 693 N N . ILE A 1 85 ? -13.205 0.988 3.182 1.00 98.25 85 ILE A N 1
ATOM 694 C CA . ILE A 1 85 ? -13.945 0.801 4.438 1.00 98.25 85 ILE A CA 1
ATOM 695 C C . ILE A 1 85 ? -15.443 1.000 4.194 1.00 98.25 85 ILE A C 1
ATOM 697 O O . ILE A 1 85 ? -16.243 0.158 4.594 1.00 98.25 85 ILE A O 1
ATOM 701 N N . ARG A 1 86 ? -15.842 2.064 3.485 1.00 97.25 86 ARG A N 1
ATOM 702 C CA . ARG A 1 86 ? -17.252 2.326 3.150 1.00 97.25 86 ARG A CA 1
ATOM 703 C C . ARG A 1 86 ? -17.854 1.268 2.241 1.00 97.25 86 ARG A C 1
ATOM 705 O O . ARG A 1 86 ? -18.993 0.878 2.465 1.00 97.25 86 ARG A O 1
ATOM 712 N N . HIS A 1 87 ? -17.116 0.795 1.239 1.00 96.88 87 HIS A N 1
ATOM 713 C CA . HIS A 1 87 ? -17.605 -0.256 0.348 1.00 96.88 87 HIS A CA 1
ATOM 714 C C . HIS A 1 87 ? -17.900 -1.537 1.140 1.00 96.88 87 HIS A C 1
ATOM 716 O O . HIS A 1 87 ? -18.978 -2.111 1.025 1.00 96.88 87 HIS A O 1
ATOM 722 N N . ASN A 1 88 ? -16.984 -1.930 2.024 1.00 97.56 88 ASN A N 1
ATOM 723 C CA . ASN A 1 88 ? -17.202 -3.047 2.936 1.00 97.56 88 ASN A CA 1
ATOM 724 C C . ASN A 1 88 ? -18.328 -2.785 3.947 1.00 97.56 88 ASN A C 1
ATOM 726 O O . ASN A 1 88 ? -19.118 -3.682 4.228 1.00 97.56 88 ASN A O 1
ATOM 730 N N . GLY A 1 89 ? -18.412 -1.568 4.485 1.00 96.56 89 GLY A N 1
ATOM 731 C CA . GLY A 1 89 ? -19.464 -1.145 5.404 1.00 96.56 89 GLY A CA 1
ATOM 732 C C . GLY A 1 89 ? -20.848 -1.240 4.770 1.00 96.56 89 GLY A C 1
ATOM 733 O O . GLY A 1 89 ? -21.749 -1.809 5.378 1.00 96.56 89 GLY A O 1
ATOM 734 N N . LEU A 1 90 ? -21.001 -0.790 3.520 1.00 95.50 90 LEU A N 1
ATOM 735 C CA . LEU A 1 90 ? -22.249 -0.869 2.761 1.00 95.50 90 LEU A CA 1
ATOM 736 C C . LEU A 1 90 ? -22.762 -2.311 2.661 1.00 95.50 90 LEU A C 1
ATOM 738 O O . LEU A 1 90 ? -23.935 -2.553 2.930 1.00 95.50 90 LEU A O 1
ATOM 742 N N 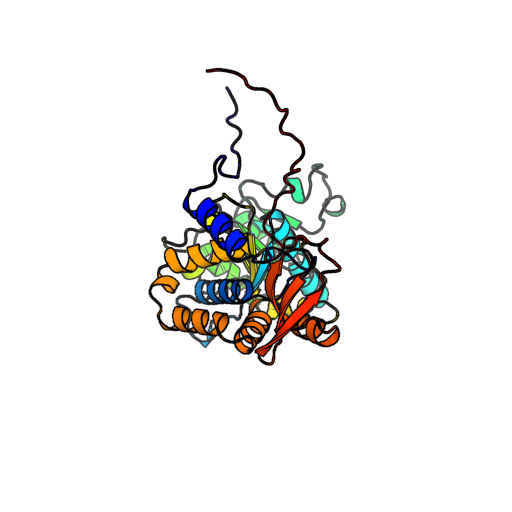. LEU A 1 91 ? -21.875 -3.268 2.367 1.00 94.38 91 LEU A N 1
ATOM 743 C CA . LEU A 1 91 ? -22.214 -4.698 2.307 1.00 94.38 91 LEU A CA 1
ATOM 744 C C . LEU A 1 91 ? -22.683 -5.268 3.659 1.00 94.38 91 LEU A C 1
ATOM 746 O O . LEU A 1 91 ? -23.334 -6.306 3.692 1.00 94.38 91 LEU A O 1
ATOM 750 N N . ARG A 1 92 ? -22.354 -4.597 4.769 1.00 93.94 92 ARG A N 1
ATOM 751 C CA . ARG A 1 92 ? -22.660 -5.010 6.149 1.00 93.94 92 ARG A CA 1
ATOM 752 C C . ARG A 1 92 ? -23.704 -4.110 6.824 1.00 93.94 92 ARG A C 1
ATOM 754 O O . ARG A 1 92 ? -23.945 -4.262 8.017 1.00 93.94 92 ARG A O 1
ATOM 761 N N . GLY A 1 93 ? -24.263 -3.127 6.112 1.00 93.62 93 GLY A N 1
ATOM 762 C CA . GLY A 1 93 ? -25.168 -2.126 6.689 1.00 93.62 93 GLY A CA 1
ATOM 763 C C . GLY A 1 93 ? -24.513 -1.156 7.687 1.00 93.62 93 GLY A C 1
ATOM 764 O O . GLY A 1 93 ? -25.213 -0.553 8.496 1.00 93.62 93 GLY A O 1
ATOM 765 N N . LYS A 1 94 ? -23.185 -0.981 7.650 1.00 94.44 94 LYS A N 1
ATOM 766 C CA . LYS A 1 94 ? -22.424 -0.081 8.535 1.00 94.44 94 LYS A CA 1
ATOM 767 C C . LYS A 1 94 ? -21.890 1.137 7.788 1.00 94.44 94 LYS A C 1
ATOM 769 O O . LYS A 1 94 ? -21.537 1.038 6.615 1.00 94.44 94 LYS A O 1
ATOM 774 N N . LYS A 1 95 ? -21.810 2.294 8.456 1.00 90.81 95 LYS A N 1
ATOM 775 C CA . LYS A 1 95 ? -21.466 3.568 7.789 1.00 90.81 95 LYS A CA 1
ATOM 776 C C . LYS A 1 95 ? -20.451 4.432 8.534 1.00 90.81 95 LYS A C 1
ATOM 778 O O . LYS A 1 95 ? -19.687 5.130 7.877 1.00 90.81 95 LYS A O 1
ATOM 783 N N . GLY A 1 96 ? -20.445 4.398 9.866 1.00 94.81 96 GLY A N 1
ATOM 784 C CA . GLY A 1 96 ? -19.604 5.284 10.670 1.00 94.81 96 GLY A CA 1
ATOM 785 C C . GLY A 1 96 ? -18.135 4.882 10.622 1.00 94.81 96 GLY A C 1
ATOM 786 O O . GLY A 1 96 ? -17.817 3.698 10.709 1.00 94.81 96 GLY A O 1
ATOM 787 N N . ILE A 1 97 ? -17.239 5.852 10.507 1.00 97.44 97 ILE A N 1
ATOM 788 C CA . ILE A 1 97 ? -15.797 5.631 10.589 1.00 97.44 97 ILE A CA 1
ATOM 789 C C . ILE A 1 97 ? -15.235 6.571 11.647 1.00 97.44 97 ILE A C 1
ATOM 791 O O . ILE A 1 97 ? -15.445 7.782 11.582 1.00 97.44 97 ILE A O 1
ATOM 795 N N . TRP A 1 98 ? -14.519 6.006 12.611 1.00 97.25 98 TRP A N 1
ATOM 796 C CA . TRP A 1 98 ? -13.833 6.780 13.636 1.00 97.25 98 TRP A CA 1
ATOM 797 C C . TRP A 1 98 ? -12.351 6.924 13.313 1.00 97.25 98 TRP A C 1
ATOM 799 O O . TRP A 1 98 ? -11.727 5.998 12.804 1.00 97.25 98 TRP A O 1
ATOM 809 N N . ILE A 1 99 ? -11.786 8.082 13.622 1.00 96.12 99 ILE A N 1
ATOM 810 C CA . ILE A 1 99 ? -10.378 8.401 13.414 1.00 96.12 99 ILE A CA 1
ATOM 811 C C . ILE A 1 99 ? -9.821 8.890 14.739 1.00 96.12 99 ILE A C 1
ATOM 813 O O . ILE A 1 99 ? -10.318 9.870 15.285 1.00 96.12 99 ILE A O 1
ATOM 817 N N . LEU A 1 100 ? -8.781 8.236 15.242 1.00 95.12 100 LEU A N 1
ATOM 818 C CA . LEU A 1 100 ? -7.969 8.800 16.305 1.00 95.12 100 LEU A CA 1
ATOM 819 C C . LEU A 1 100 ? -6.921 9.719 15.692 1.00 95.12 100 LEU A C 1
ATOM 821 O O . LEU A 1 100 ? -5.977 9.252 15.059 1.00 95.12 100 LEU A O 1
ATOM 825 N N . ASP A 1 101 ? -7.104 11.017 15.891 1.00 93.56 101 ASP A N 1
ATOM 826 C CA . ASP A 1 101 ? -6.209 12.052 15.390 1.00 93.56 101 ASP A CA 1
ATOM 827 C C . ASP A 1 101 ? -6.058 13.155 16.449 1.00 93.56 101 ASP A C 1
ATOM 829 O O . ASP A 1 101 ? -6.772 14.164 16.419 1.00 93.56 101 ASP A O 1
ATOM 833 N N . PRO A 1 102 ? -5.142 12.963 17.421 1.00 91.38 102 PRO A N 1
ATOM 834 C CA . PRO A 1 102 ? -4.944 13.897 18.531 1.00 91.38 102 PRO A CA 1
ATOM 835 C C . PRO A 1 102 ? -4.606 15.324 18.088 1.00 91.38 102 PRO A C 1
ATOM 837 O O . PRO A 1 102 ? -4.912 16.285 18.790 1.00 91.38 102 PRO A O 1
ATOM 840 N N . GLU A 1 103 ? -3.992 15.469 16.914 1.00 90.94 103 GLU A N 1
ATOM 841 C CA . GLU A 1 103 ? -3.543 16.755 16.374 1.00 90.94 103 GLU A CA 1
ATOM 842 C C . GLU A 1 103 ? -4.582 17.398 15.443 1.00 90.94 103 GLU A C 1
ATOM 844 O O . GLU A 1 103 ? -4.380 18.525 14.994 1.00 90.94 103 GLU A O 1
ATOM 849 N N . LYS A 1 104 ? -5.708 16.714 15.185 1.00 91.12 104 LYS A N 1
ATOM 850 C CA . LYS A 1 104 ? -6.791 17.154 14.290 1.00 91.12 104 LYS A CA 1
ATOM 851 C C . LYS A 1 104 ? -6.311 17.498 12.877 1.00 91.12 104 LYS A C 1
ATOM 853 O O . LYS A 1 104 ? -6.925 18.327 12.199 1.00 91.12 104 LYS A O 1
ATOM 858 N N . GLU A 1 105 ? -5.235 16.863 12.421 1.00 90.38 105 GLU A N 1
ATOM 859 C CA . GLU A 1 105 ? -4.692 17.059 11.084 1.00 90.38 105 GLU A CA 1
ATOM 860 C C . GLU A 1 105 ? -5.732 16.747 10.001 1.00 90.38 105 GLU A C 1
ATOM 862 O O . GLU A 1 105 ? -5.839 17.469 9.021 1.00 90.38 105 GLU A O 1
ATOM 867 N N . PHE A 1 106 ? -6.567 15.726 10.175 1.00 92.00 106 PHE A N 1
ATOM 868 C CA . PHE A 1 106 ? -7.557 15.337 9.171 1.00 92.00 106 PHE A CA 1
ATOM 869 C C . PHE A 1 106 ? -8.851 16.151 9.227 1.00 92.00 106 PHE A C 1
ATOM 871 O O . PHE A 1 106 ? -9.710 15.987 8.357 1.00 92.00 106 PHE A O 1
ATOM 878 N N . ASN A 1 107 ? -8.997 17.083 10.177 1.00 92.00 107 ASN A N 1
ATOM 879 C CA . ASN A 1 107 ? -10.208 17.898 10.272 1.00 92.00 107 ASN A CA 1
ATOM 880 C C . ASN A 1 107 ? -10.430 18.748 9.014 1.00 92.00 107 ASN A C 1
ATOM 882 O O . ASN A 1 107 ? -11.558 18.835 8.533 1.00 92.00 107 ASN A O 1
ATOM 886 N N . PHE A 1 108 ? -9.363 19.303 8.424 1.00 90.56 108 PHE A N 1
ATOM 887 C CA . PHE A 1 108 ? -9.493 20.107 7.202 1.00 90.56 108 PHE A CA 1
ATOM 888 C C . PHE A 1 108 ? -9.970 19.282 5.994 1.00 90.56 108 PHE A C 1
ATOM 890 O O . PHE A 1 108 ? -10.594 19.830 5.092 1.00 90.56 108 PHE A O 1
ATOM 897 N N . LEU A 1 109 ? -9.697 17.973 5.958 1.00 90.44 109 LEU A N 1
ATOM 898 C CA . LEU A 1 109 ? -10.142 17.092 4.870 1.00 90.44 109 LEU A CA 1
ATOM 899 C C . LEU A 1 109 ? -11.618 16.725 5.005 1.00 90.44 109 LEU A C 1
ATOM 901 O O . LEU A 1 109 ? -12.298 16.498 4.008 1.00 90.44 109 LEU A O 1
ATOM 905 N N . ILE A 1 110 ? -12.090 16.611 6.245 1.00 93.62 110 ILE A N 1
ATOM 906 C CA . ILE A 1 110 ? -13.406 16.062 6.571 1.00 93.62 110 ILE A CA 1
ATOM 907 C C . ILE A 1 110 ? -14.441 17.178 6.672 1.00 93.62 110 ILE A C 1
ATOM 909 O O . ILE A 1 110 ? -15.514 17.081 6.077 1.00 93.62 110 ILE A O 1
ATOM 913 N N . ASN A 1 111 ? -14.109 18.243 7.399 1.00 94.56 111 ASN A N 1
ATOM 914 C CA . ASN A 1 111 ? -14.983 19.374 7.679 1.00 94.56 111 ASN A CA 1
ATOM 915 C C . ASN A 1 111 ? -14.215 20.709 7.552 1.00 94.56 111 ASN A C 1
ATOM 917 O O . ASN A 1 111 ? -14.040 21.423 8.542 1.00 94.56 111 ASN A O 1
ATOM 921 N N . PRO A 1 112 ? -13.754 21.079 6.338 1.00 93.56 112 PRO A N 1
ATOM 922 C CA . PRO A 1 112 ? -12.957 22.294 6.119 1.00 93.56 112 PRO A CA 1
ATOM 923 C C . PRO A 1 112 ? -13.673 23.590 6.517 1.00 93.56 112 PRO A C 1
ATOM 925 O O . PRO A 1 112 ? -13.020 24.595 6.784 1.00 93.56 112 PRO A O 1
ATOM 928 N N . LEU A 1 113 ? -15.008 23.580 6.535 1.00 94.94 113 LEU A N 1
ATOM 929 C CA . LEU A 1 113 ? -15.835 24.748 6.838 1.00 94.94 113 LEU A CA 1
ATOM 930 C C . LEU A 1 113 ? -16.331 24.778 8.292 1.00 94.94 113 LEU A C 1
ATOM 932 O O . LEU A 1 113 ? -17.134 25.643 8.624 1.00 94.94 113 LEU A O 1
ATOM 936 N N . ASN A 1 114 ? -15.872 23.855 9.149 1.00 92.12 114 ASN A N 1
ATOM 937 C CA . ASN A 1 114 ? -16.294 23.734 10.551 1.00 92.12 114 ASN A CA 1
ATOM 938 C C . ASN A 1 114 ? -17.825 23.728 10.730 1.00 92.12 114 ASN A C 1
ATOM 940 O O . ASN A 1 114 ? -18.363 24.364 11.636 1.00 92.12 114 ASN A O 1
ATOM 944 N N . GLN A 1 115 ? -18.533 23.013 9.855 1.00 93.94 115 GLN A N 1
ATOM 945 C CA . GLN A 1 115 ? -19.980 22.837 9.947 1.00 93.94 115 GLN A CA 1
ATOM 946 C C . GLN A 1 115 ? -20.354 22.156 11.266 1.00 93.94 115 GLN A C 1
ATOM 948 O O . GLN A 1 115 ? -19.622 21.292 11.753 1.00 93.94 115 GLN A O 1
ATOM 953 N N . ALA A 1 116 ? -21.497 22.535 11.839 1.00 91.88 116 ALA A N 1
ATOM 954 C CA . ALA A 1 116 ? -21.957 22.000 13.120 1.00 91.88 116 ALA A CA 1
ATOM 955 C C . ALA A 1 116 ? -22.608 20.612 12.997 1.00 91.88 116 ALA A C 1
ATOM 957 O O . ALA A 1 116 ? -22.572 19.833 13.949 1.00 91.88 116 ALA A O 1
ATOM 958 N N . ARG A 1 117 ? -23.212 20.302 11.842 1.00 90.44 117 ARG A N 1
ATOM 959 C CA . ARG A 1 117 ? -23.926 19.043 11.604 1.00 90.44 117 ARG A CA 1
ATOM 960 C C . ARG A 1 117 ? -23.106 18.112 10.718 1.00 90.44 117 ARG A C 1
ATOM 962 O O . ARG A 1 117 ? -22.515 18.551 9.736 1.00 90.44 117 ARG A O 1
ATOM 969 N N . GLU A 1 118 ? -23.085 16.828 11.067 1.00 88.44 118 GLU A N 1
ATOM 970 C CA . GLU A 1 118 ? -22.270 15.802 10.400 1.00 88.44 118 GLU A CA 1
ATOM 971 C C . GLU A 1 118 ? -22.671 15.601 8.931 1.00 88.44 118 GLU A C 1
ATOM 973 O O . GLU A 1 118 ? -21.819 15.349 8.080 1.00 88.44 118 GLU A O 1
ATOM 978 N N . GLU A 1 119 ? -23.960 15.739 8.618 1.00 90.06 119 GLU A N 1
ATOM 979 C CA . GLU A 1 119 ? -24.485 15.656 7.255 1.00 90.06 119 GLU A CA 1
ATOM 980 C C . GLU A 1 119 ? -23.970 16.766 6.326 1.00 90.06 119 GLU A C 1
ATOM 982 O O . GLU A 1 119 ? -23.954 16.569 5.113 1.00 90.06 119 GLU A O 1
ATOM 987 N N . ASP A 1 120 ? -23.511 17.889 6.887 1.00 92.94 120 ASP A N 1
ATOM 988 C CA . ASP A 1 120 ? -22.994 19.039 6.139 1.00 92.94 120 ASP A CA 1
ATOM 989 C C . ASP A 1 120 ? -21.464 18.963 5.937 1.00 92.94 120 ASP A C 1
ATOM 991 O O . ASP A 1 120 ? -20.862 19.855 5.335 1.00 92.94 120 ASP A O 1
ATOM 995 N N . PHE A 1 121 ? -20.800 17.918 6.446 1.00 94.62 121 PHE A N 1
ATOM 996 C CA . PHE A 1 121 ? -19.357 17.737 6.274 1.00 94.62 121 PHE A CA 1
ATOM 997 C C . PHE A 1 121 ? -19.024 17.459 4.803 1.00 94.62 121 PHE A C 1
ATOM 999 O O . PHE A 1 121 ? -19.790 16.812 4.089 1.00 94.62 121 PHE A O 1
ATOM 1006 N N . LEU A 1 122 ? -17.824 17.857 4.358 1.00 94.19 122 LEU A N 1
ATOM 1007 C CA . LEU A 1 122 ? -17.334 17.502 3.019 1.00 94.19 122 LEU A CA 1
ATOM 1008 C C . LEU A 1 122 ? -17.280 15.977 2.846 1.00 94.19 122 LEU A C 1
ATOM 1010 O O . LEU A 1 122 ? -17.550 15.449 1.766 1.00 94.19 122 LEU A O 1
ATOM 1014 N N . ILE A 1 123 ? -16.935 15.264 3.923 1.00 93.56 123 ILE A N 1
ATOM 1015 C CA . ILE A 1 123 ? -16.903 13.806 3.955 1.00 93.56 123 ILE A CA 1
ATOM 1016 C C . ILE A 1 123 ? -17.754 13.296 5.143 1.00 93.56 123 ILE A C 1
ATOM 1018 O O . ILE A 1 123 ? -17.213 13.050 6.221 1.00 93.56 123 ILE A O 1
ATOM 1022 N N . PRO A 1 124 ? -19.074 13.090 4.964 1.00 92.44 124 PRO A N 1
ATOM 1023 C CA . PRO A 1 124 ? -19.992 12.733 6.055 1.00 92.44 124 PRO A CA 1
ATOM 1024 C C . PRO A 1 124 ? -19.758 11.312 6.589 1.00 92.44 124 PRO A C 1
ATOM 1026 O O . PRO A 1 124 ? -19.290 10.434 5.862 1.00 92.44 124 PRO A O 1
ATOM 1029 N N . GLY A 1 125 ? -20.104 11.029 7.847 1.00 93.12 125 GLY A N 1
ATOM 1030 C CA . GLY A 1 125 ? -19.896 9.698 8.440 1.00 93.12 125 GLY A CA 1
ATOM 1031 C C . GLY A 1 125 ? -18.495 9.457 9.015 1.00 93.12 125 GLY A C 1
ATOM 1032 O O . GLY A 1 125 ? -18.222 8.345 9.471 1.00 93.12 125 GLY A O 1
ATOM 1033 N N . LEU A 1 126 ? -17.603 10.453 8.970 1.00 95.19 126 LEU A N 1
ATOM 1034 C CA . LEU A 1 126 ? -16.283 10.417 9.607 1.00 95.19 126 LEU A CA 1
ATOM 1035 C C . LEU A 1 126 ? -16.299 11.228 10.901 1.00 95.19 126 LEU A C 1
ATOM 1037 O O . LEU A 1 126 ? -16.760 12.368 10.918 1.00 95.19 126 LEU A O 1
ATOM 1041 N N . LYS A 1 127 ? -15.750 10.650 11.970 1.00 94.50 127 LYS A N 1
ATOM 1042 C CA . LYS A 1 127 ? -15.665 11.279 13.292 1.00 94.50 127 LYS A CA 1
ATOM 1043 C C . LYS A 1 127 ? -14.232 11.264 13.793 1.00 94.50 127 LYS A C 1
ATOM 1045 O O . LYS A 1 127 ? -13.593 10.215 13.784 1.00 94.50 127 LYS A O 1
ATOM 1050 N N . ILE A 1 128 ? -13.745 12.420 14.236 1.00 94.62 128 ILE A N 1
ATOM 1051 C CA . ILE A 1 128 ? -12.420 12.560 14.843 1.00 94.62 128 ILE A CA 1
ATOM 1052 C C . ILE A 1 128 ? -12.565 12.445 16.356 1.00 94.62 128 ILE A C 1
ATOM 1054 O O . ILE A 1 128 ? -13.344 13.174 16.961 1.00 94.62 128 ILE A O 1
ATOM 1058 N N . ALA A 1 129 ? -11.783 11.551 16.942 1.00 94.56 129 ALA A N 1
ATOM 1059 C CA . ALA A 1 129 ? -11.495 11.494 18.359 1.00 94.56 129 ALA A CA 1
ATOM 1060 C C . ALA A 1 129 ? -10.079 12.034 18.590 1.00 94.56 129 ALA A C 1
ATOM 1062 O O . ALA A 1 129 ? -9.140 11.674 17.880 1.00 94.56 129 ALA A O 1
ATOM 1063 N N . THR A 1 130 ? -9.914 12.881 19.598 1.00 93.31 130 THR A N 1
ATOM 1064 C CA . THR A 1 130 ? -8.617 13.472 19.971 1.00 93.31 130 THR A CA 1
ATOM 1065 C C . THR A 1 130 ? -7.874 12.664 21.032 1.00 93.31 130 THR A C 1
ATOM 1067 O O . THR A 1 130 ? -6.701 12.907 21.304 1.00 93.31 130 THR A O 1
ATOM 1070 N N . SER A 1 131 ? -8.549 11.688 21.637 1.00 92.69 131 SER A N 1
ATOM 1071 C CA . SER A 1 131 ? -7.983 10.784 22.632 1.00 92.69 131 SER A CA 1
ATOM 1072 C C . SER A 1 131 ? -8.539 9.375 22.463 1.00 92.69 131 SER A C 1
ATOM 1074 O O . SER A 1 131 ? -9.636 9.175 21.936 1.00 92.69 131 SER A O 1
ATOM 1076 N N . PHE A 1 132 ? -7.801 8.384 22.959 1.00 92.44 132 PHE A N 1
ATOM 1077 C CA . PHE A 1 132 ? -8.238 6.992 22.920 1.00 92.44 132 PHE A CA 1
ATOM 1078 C C . PHE A 1 132 ? -9.540 6.753 23.711 1.00 92.44 132 PHE A C 1
ATOM 1080 O O . PHE A 1 132 ? -10.411 6.012 23.262 1.00 92.44 132 PHE A O 1
ATOM 1087 N N . GLY A 1 133 ? -9.729 7.433 24.849 1.00 92.38 133 GLY A N 1
ATOM 1088 C CA . GLY A 1 133 ? -10.974 7.347 25.622 1.00 92.38 133 GLY A CA 1
ATOM 1089 C C . GLY A 1 133 ? -12.186 7.920 24.877 1.00 92.38 133 GLY A C 1
ATOM 1090 O O . GLY A 1 133 ? -13.265 7.326 24.898 1.00 92.38 133 GLY A O 1
ATOM 1091 N N . GLU A 1 134 ? -12.009 9.040 24.166 1.00 94.56 134 GLU A N 1
ATOM 1092 C CA . GLU A 1 134 ? -13.048 9.606 23.298 1.00 94.56 134 GLU A CA 1
ATOM 1093 C C . GLU A 1 134 ? -13.408 8.642 22.163 1.00 94.56 134 GLU A C 1
ATOM 1095 O O . GLU A 1 134 ? -14.591 8.407 21.915 1.00 94.56 134 GLU A O 1
ATOM 1100 N N . LEU A 1 135 ? -12.400 8.025 21.539 1.00 95.00 135 LEU A N 1
ATOM 1101 C CA . LEU A 1 135 ? -12.591 7.021 20.498 1.00 95.00 135 LEU A CA 1
ATOM 1102 C C . LEU A 1 135 ? -13.427 5.843 21.007 1.00 95.00 135 LEU A C 1
ATOM 1104 O O . LEU A 1 135 ? -14.431 5.487 20.392 1.00 95.00 135 LEU A O 1
ATOM 1108 N N . GLN A 1 136 ? -13.038 5.250 22.138 1.00 92.62 136 GLN A N 1
ATOM 1109 C CA . GLN A 1 136 ? -13.737 4.098 22.707 1.00 92.62 136 GLN A CA 1
ATOM 1110 C C . GLN A 1 136 ? -15.191 4.427 23.051 1.00 92.62 136 GLN A C 1
ATOM 1112 O O . GLN A 1 136 ? -16.099 3.689 22.664 1.00 92.62 136 GLN A O 1
ATOM 1117 N N . LYS A 1 137 ? -15.427 5.558 23.725 1.00 93.75 137 LYS A N 1
ATOM 1118 C CA . LYS A 1 137 ? -16.780 6.023 24.055 1.00 93.75 137 LYS A CA 1
ATOM 1119 C C . LYS A 1 137 ? -17.602 6.276 22.788 1.00 93.75 137 LYS A C 1
ATOM 1121 O O . LYS A 1 137 ? -18.771 5.895 22.715 1.00 93.75 137 LYS A O 1
ATOM 1126 N N . GLY A 1 138 ? -16.991 6.891 21.779 1.00 92.25 138 GLY A N 1
ATOM 1127 C CA . GLY A 1 138 ? -17.603 7.146 20.480 1.00 92.25 138 GLY A CA 1
ATOM 1128 C C . GLY A 1 138 ? -18.006 5.863 19.756 1.00 92.25 138 GLY A C 1
ATOM 1129 O O . GLY A 1 138 ? -19.122 5.762 19.253 1.00 92.25 138 GLY A O 1
ATOM 1130 N N . MET A 1 139 ? -17.142 4.848 19.758 1.00 93.31 139 MET A N 1
ATOM 1131 C CA . MET A 1 139 ? -17.430 3.543 19.160 1.00 93.31 139 MET A CA 1
ATOM 1132 C C . MET A 1 139 ? -18.522 2.771 19.909 1.00 93.31 139 MET A C 1
ATOM 1134 O O . MET A 1 139 ? -19.350 2.145 19.261 1.00 93.31 139 MET A O 1
ATOM 1138 N N . GLN A 1 140 ? -18.563 2.834 21.245 1.00 89.75 140 GLN A N 1
ATOM 1139 C CA . GLN A 1 140 ? -19.587 2.158 22.059 1.00 89.75 140 GLN A CA 1
ATOM 1140 C C . GLN A 1 140 ? -20.980 2.779 21.910 1.00 89.75 140 GLN A C 1
ATOM 1142 O O . GLN A 1 140 ? -21.987 2.081 21.964 1.00 89.75 140 GLN A O 1
ATOM 1147 N N . THR A 1 141 ? -21.038 4.101 21.755 1.00 87.31 141 THR A N 1
ATOM 1148 C CA . THR A 1 141 ? -22.301 4.840 21.603 1.00 87.31 141 THR A CA 1
ATOM 1149 C C . THR A 1 141 ? -22.792 4.873 20.157 1.00 87.31 141 THR A C 1
ATOM 1151 O O . THR A 1 141 ? -23.981 5.071 19.907 1.00 87.31 141 THR A O 1
ATOM 1154 N N . ALA A 1 142 ? -21.899 4.659 19.189 1.00 79.62 142 ALA A N 1
ATOM 1155 C CA . ALA A 1 142 ? -22.250 4.569 17.783 1.00 79.62 142 ALA A CA 1
ATOM 1156 C C . ALA A 1 142 ? -22.821 3.184 17.443 1.00 79.62 142 ALA A C 1
ATOM 1158 O O . ALA A 1 142 ? -22.161 2.169 17.620 1.00 79.62 142 ALA A O 1
ATOM 1159 N N . GLY A 1 143 ? -24.023 3.136 16.862 1.00 76.50 143 GLY A N 1
ATOM 1160 C CA . GLY A 1 143 ? -24.643 1.858 16.493 1.00 76.50 143 GLY A CA 1
ATOM 1161 C C . GLY A 1 143 ? -23.907 1.089 15.384 1.00 76.50 143 GLY A C 1
ATOM 1162 O O . GLY A 1 143 ? -23.718 -0.117 15.491 1.00 76.50 143 GLY A O 1
ATOM 1163 N N . ALA A 1 144 ? -23.485 1.759 14.302 1.00 89.12 144 ALA A N 1
ATOM 1164 C CA . ALA A 1 144 ? -23.051 1.086 13.069 1.00 89.12 144 ALA A CA 1
ATOM 1165 C C . ALA A 1 144 ? -21.672 1.556 12.564 1.00 89.12 144 ALA A C 1
ATOM 1167 O O . ALA A 1 144 ? -21.567 2.257 11.548 1.00 89.12 144 ALA A O 1
ATOM 1168 N N . VAL A 1 145 ? -20.608 1.151 13.267 1.00 96.31 145 VAL A N 1
ATOM 1169 C CA . VAL A 1 145 ? -19.208 1.476 12.928 1.00 96.31 145 VAL A CA 1
ATOM 1170 C C . VAL A 1 145 ? -18.657 0.512 11.869 1.00 96.31 145 VAL A C 1
ATOM 1172 O O . VAL A 1 145 ? -18.553 -0.690 12.095 1.00 96.31 145 VAL A O 1
ATOM 1175 N N . ALA A 1 146 ? -18.307 1.033 10.696 1.00 97.75 146 ALA A N 1
ATOM 1176 C CA . ALA A 1 146 ? -17.691 0.299 9.593 1.00 97.75 146 ALA A CA 1
ATOM 1177 C C . ALA A 1 146 ? -16.170 0.157 9.746 1.00 97.75 146 ALA A C 1
ATOM 1179 O O . ALA A 1 146 ? -15.614 -0.870 9.353 1.00 97.75 146 ALA A O 1
ATOM 1180 N N . GLY A 1 147 ? -15.501 1.163 10.314 1.00 98.25 147 GLY A N 1
ATOM 1181 C CA . GLY A 1 147 ? -14.055 1.125 10.493 1.00 98.25 147 GLY A CA 1
ATOM 1182 C C . GLY A 1 147 ? -13.512 2.106 11.521 1.00 98.25 147 GLY A C 1
ATOM 1183 O O . GLY A 1 147 ? -14.202 3.029 11.956 1.00 98.25 147 GLY A O 1
ATOM 1184 N N . VAL A 1 148 ? -12.254 1.885 11.883 1.00 98.00 148 VAL A N 1
ATOM 1185 C CA . VAL A 1 148 ? -11.465 2.731 12.772 1.00 98.00 148 VAL A CA 1
ATOM 1186 C C . VAL A 1 148 ? -10.083 2.977 12.170 1.00 98.00 148 VAL A C 1
ATOM 1188 O O . VAL A 1 148 ? -9.448 2.056 11.656 1.00 98.00 148 VAL A O 1
ATOM 1191 N N . ILE A 1 149 ? -9.631 4.227 12.216 1.00 97.38 149 ILE A N 1
ATOM 1192 C CA . ILE A 1 149 ? -8.327 4.677 11.727 1.00 97.38 149 ILE A CA 1
ATOM 1193 C C . ILE A 1 149 ? -7.496 5.122 12.930 1.00 97.38 149 ILE A C 1
ATOM 1195 O O . ILE A 1 149 ? -7.927 5.982 13.698 1.00 97.38 149 ILE A O 1
ATOM 1199 N N . LEU A 1 150 ? -6.320 4.525 13.095 1.00 95.38 150 LEU A N 1
ATOM 1200 C CA . LEU A 1 150 ? -5.388 4.786 14.187 1.00 95.38 150 LEU A CA 1
ATOM 1201 C C . LEU A 1 150 ? -4.156 5.480 13.622 1.00 95.38 150 LEU A C 1
ATOM 1203 O O . LEU A 1 150 ? -3.351 4.839 12.948 1.00 95.38 150 LEU A O 1
ATOM 1207 N N . ARG A 1 151 ? -4.024 6.783 13.883 1.00 92.44 151 ARG A N 1
ATOM 1208 C CA . ARG A 1 151 ? -2.849 7.555 13.478 1.00 92.44 151 ARG A CA 1
ATOM 1209 C C . ARG A 1 1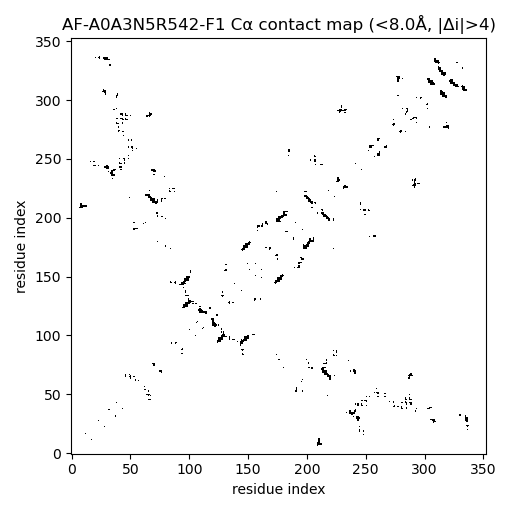51 ? -1.756 7.414 14.532 1.00 92.44 151 ARG A C 1
ATOM 1211 O O . ARG A 1 151 ? -1.932 7.839 15.675 1.00 92.44 151 ARG A O 1
ATOM 1218 N N . ASN A 1 152 ? -0.628 6.832 14.145 1.00 88.56 152 ASN A N 1
ATOM 1219 C CA . ASN A 1 152 ? 0.558 6.756 14.980 1.00 88.56 152 ASN A CA 1
ATOM 1220 C C . ASN A 1 152 ? 1.313 8.091 14.924 1.00 88.56 152 ASN A C 1
ATOM 1222 O O . ASN A 1 152 ? 2.108 8.332 14.025 1.00 88.56 152 ASN A O 1
ATOM 1226 N N . THR A 1 153 ? 1.050 8.976 15.885 1.00 81.94 153 THR A N 1
ATOM 1227 C CA . THR A 1 153 ? 1.755 10.267 16.019 1.00 81.94 153 THR A CA 1
ATOM 1228 C C . THR A 1 153 ? 2.858 10.236 17.082 1.00 81.94 153 THR A C 1
ATOM 1230 O O . THR A 1 153 ? 3.370 11.281 17.483 1.00 81.94 153 THR A O 1
ATOM 1233 N N . GLY A 1 154 ? 3.169 9.055 17.632 1.00 76.88 154 GLY A N 1
ATOM 1234 C CA . GLY A 1 154 ? 4.042 8.908 18.802 1.00 76.88 154 GLY A CA 1
ATOM 1235 C C . GLY A 1 154 ? 3.465 9.478 20.109 1.00 76.88 154 GLY A C 1
ATOM 1236 O O . GLY A 1 154 ? 4.129 9.431 21.143 1.00 76.88 154 GLY A O 1
ATOM 1237 N N . LYS A 1 155 ? 2.234 10.012 20.098 1.00 72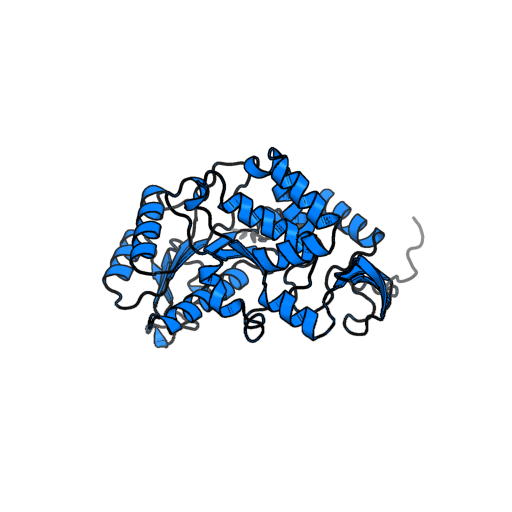.38 155 LYS A N 1
ATOM 1238 C CA . LYS A 1 155 ? 1.552 10.583 21.268 1.00 72.38 155 LYS A CA 1
ATOM 1239 C C . LYS A 1 155 ? 0.234 9.863 21.535 1.00 72.38 155 LYS A C 1
ATOM 1241 O O . LYS A 1 155 ? -0.561 9.646 20.627 1.00 72.38 155 LYS A O 1
ATOM 1246 N N . GLY A 1 156 ? -0.039 9.570 22.806 1.00 66.12 156 GLY A N 1
ATOM 1247 C CA . GLY A 1 156 ? -1.377 9.177 23.268 1.00 66.12 156 GLY A CA 1
ATOM 1248 C C . GLY A 1 156 ? -1.850 7.775 22.868 1.00 66.12 156 GLY A C 1
ATOM 1249 O O . GLY A 1 156 ? -3.016 7.464 23.102 1.00 66.12 156 GLY A O 1
ATOM 1250 N N . LEU A 1 157 ? -0.974 6.938 22.302 1.00 78.31 157 LEU A N 1
ATOM 1251 C CA . LEU A 1 157 ? -1.267 5.550 21.950 1.00 78.31 157 LEU A CA 1
ATOM 1252 C C . LEU A 1 157 ? -0.267 4.603 22.609 1.00 78.31 157 LEU A C 1
ATOM 1254 O O . LEU A 1 157 ? 0.912 4.600 22.260 1.00 78.31 157 LEU A O 1
ATOM 1258 N N . SER A 1 158 ? -0.741 3.780 23.544 1.00 87.88 158 SER A N 1
ATOM 1259 C CA . SER A 1 158 ? 0.036 2.632 24.002 1.00 87.88 158 SER A CA 1
ATOM 1260 C C . SER A 1 158 ? -0.155 1.457 23.036 1.00 87.88 158 SER A C 1
ATOM 1262 O O . SER A 1 158 ? -1.219 1.283 22.439 1.00 87.88 158 SER A O 1
ATOM 1264 N N . VAL A 1 159 ? 0.871 0.616 22.884 1.00 87.19 159 VAL A N 1
ATOM 1265 C CA . VAL A 1 159 ? 0.782 -0.606 22.061 1.00 87.19 159 VAL A CA 1
ATOM 1266 C C . VAL A 1 159 ? -0.326 -1.531 22.564 1.00 87.19 159 VAL A C 1
ATOM 1268 O O . VAL A 1 159 ? -1.029 -2.134 21.756 1.00 87.19 159 VAL A O 1
ATOM 1271 N N . ALA A 1 160 ? -0.502 -1.609 23.886 1.00 90.50 160 ALA A N 1
ATOM 1272 C CA . ALA A 1 160 ? -1.546 -2.409 24.517 1.00 90.50 160 ALA A CA 1
ATOM 1273 C C . ALA A 1 160 ? -2.948 -1.918 24.124 1.00 90.50 160 ALA A C 1
ATOM 1275 O O . ALA A 1 160 ? -3.759 -2.712 23.654 1.00 90.50 160 ALA A O 1
ATOM 1276 N N . ASP A 1 161 ? -3.193 -0.607 24.205 1.00 90.69 161 ASP A N 1
ATOM 1277 C CA . ASP A 1 161 ? -4.466 0.010 23.815 1.00 90.69 161 ASP A CA 1
ATOM 1278 C C . ASP A 1 161 ? -4.800 -0.257 22.341 1.00 90.69 161 ASP A C 1
ATOM 1280 O O . ASP A 1 161 ? -5.920 -0.656 22.001 1.00 90.69 161 ASP A O 1
ATOM 1284 N N . CYS A 1 162 ? -3.815 -0.084 21.456 1.00 91.81 162 CYS A N 1
ATOM 1285 C CA . CYS A 1 162 ? -3.965 -0.371 20.031 1.00 91.81 162 CYS A CA 1
ATOM 1286 C C . CYS A 1 162 ? -4.259 -1.852 19.774 1.00 91.81 162 CYS A C 1
ATOM 1288 O O . CYS A 1 162 ? -5.161 -2.169 18.998 1.00 91.81 162 CYS A O 1
ATOM 1290 N N . ALA A 1 163 ? -3.529 -2.759 20.429 1.00 92.94 163 ALA A N 1
ATOM 1291 C CA . ALA A 1 163 ? -3.729 -4.197 20.285 1.00 92.94 163 ALA A CA 1
ATOM 1292 C C . ALA A 1 163 ? -5.135 -4.618 20.743 1.00 92.94 163 ALA A C 1
ATOM 1294 O O . ALA A 1 163 ? -5.843 -5.289 19.991 1.00 92.94 163 ALA A O 1
ATOM 1295 N N . ASP A 1 164 ? -5.569 -4.157 21.918 1.00 93.44 164 ASP A N 1
ATOM 1296 C CA . ASP A 1 164 ? -6.897 -4.438 22.472 1.00 93.44 164 ASP A CA 1
ATOM 1297 C C . ASP A 1 164 ? -8.021 -3.876 21.592 1.00 93.44 164 ASP A C 1
ATOM 1299 O O . ASP A 1 164 ? -9.100 -4.464 21.474 1.00 93.44 164 ASP A O 1
ATOM 1303 N N . LEU A 1 165 ? -7.815 -2.705 20.985 1.00 94.62 165 LEU A N 1
ATOM 1304 C CA . LEU A 1 165 ? -8.790 -2.121 20.071 1.00 94.62 165 LEU A CA 1
ATOM 1305 C C . LEU A 1 165 ? -8.883 -2.899 18.756 1.00 94.62 165 LEU A C 1
ATOM 1307 O O . LEU A 1 165 ? -9.992 -3.133 18.274 1.00 94.62 165 LEU A O 1
ATOM 1311 N N . ILE A 1 166 ? -7.749 -3.292 18.171 1.00 95.94 166 ILE A N 1
ATOM 1312 C CA . ILE A 1 166 ? -7.721 -4.053 16.914 1.00 95.94 166 ILE A CA 1
ATOM 1313 C C . ILE A 1 166 ? -8.390 -5.417 17.100 1.00 95.94 166 ILE A C 1
ATOM 1315 O O . ILE A 1 166 ? -9.162 -5.852 16.246 1.00 95.94 166 ILE A O 1
ATOM 1319 N N . GLU A 1 167 ? -8.146 -6.068 18.233 1.00 95.19 167 GLU A N 1
ATOM 1320 C CA . GLU A 1 167 ? -8.746 -7.355 18.573 1.00 95.19 167 GLU A CA 1
ATOM 1321 C C . GLU A 1 167 ? -10.271 -7.260 18.715 1.00 95.19 167 GLU A C 1
ATOM 1323 O O . GLU A 1 167 ? -10.995 -7.941 17.987 1.00 95.19 167 GLU A O 1
ATOM 1328 N N . ARG A 1 168 ? -10.771 -6.319 19.527 1.00 94.69 168 ARG A N 1
ATOM 1329 C CA . ARG A 1 168 ? -12.219 -6.070 19.668 1.00 94.69 168 ARG A CA 1
ATOM 1330 C C . ARG A 1 168 ? -12.881 -5.645 18.358 1.00 94.69 168 ARG A C 1
ATOM 1332 O O . ARG A 1 168 ? -14.008 -6.040 18.065 1.00 94.69 168 ARG A O 1
ATOM 1339 N N . SER A 1 169 ? -12.189 -4.846 17.547 1.00 96.25 169 SER A N 1
ATOM 1340 C CA . SER A 1 169 ? -12.691 -4.430 16.233 1.00 96.25 169 SER A CA 1
ATOM 1341 C C . SER A 1 169 ? -12.894 -5.635 15.316 1.00 96.25 169 SER A C 1
ATOM 1343 O O . SER A 1 169 ? -13.911 -5.714 14.624 1.00 96.25 169 SER A O 1
ATOM 1345 N N . ALA A 1 170 ? -11.981 -6.607 15.357 1.00 94.75 170 ALA A N 1
ATOM 1346 C CA . ALA A 1 170 ? -12.109 -7.829 14.578 1.00 94.75 170 ALA A CA 1
ATOM 1347 C C . ALA A 1 170 ? -13.322 -8.673 15.004 1.00 94.75 170 ALA A C 1
ATOM 1349 O O . ALA A 1 170 ? -14.078 -9.109 14.138 1.00 94.75 170 ALA A O 1
ATOM 1350 N N . GLU A 1 171 ? -13.560 -8.842 16.309 1.00 94.12 171 GLU A N 1
ATOM 1351 C CA . GLU A 1 171 ? -14.748 -9.539 16.842 1.00 94.12 171 GLU A CA 1
ATOM 1352 C C . GLU A 1 171 ? -16.058 -8.884 16.379 1.00 94.12 171 GLU A C 1
ATOM 1354 O O . GLU A 1 171 ? -17.058 -9.553 16.118 1.00 94.12 171 GLU A O 1
ATOM 1359 N N . GLN A 1 172 ? -16.042 -7.561 16.218 1.00 93.69 172 GLN A N 1
ATOM 1360 C CA . GLN A 1 172 ? -17.197 -6.774 15.799 1.00 93.69 172 GLN A CA 1
ATOM 1361 C C . GLN A 1 172 ? -17.289 -6.576 14.281 1.00 93.69 172 GLN A C 1
ATOM 1363 O O . GLN A 1 172 ? -18.200 -5.884 13.819 1.00 93.69 172 GLN A O 1
ATOM 1368 N N . ASN A 1 173 ? -16.400 -7.162 13.473 1.00 94.81 173 ASN A N 1
ATOM 1369 C CA . ASN A 1 173 ? -16.313 -6.927 12.025 1.00 94.81 173 ASN A CA 1
ATOM 1370 C C . ASN A 1 173 ? -16.168 -5.433 11.657 1.00 94.81 173 ASN A C 1
ATOM 1372 O O . ASN A 1 173 ? -16.850 -4.934 10.748 1.00 94.81 173 ASN A O 1
ATOM 1376 N N . ILE A 1 174 ? -15.330 -4.711 12.400 1.00 97.88 174 ILE A N 1
ATOM 1377 C CA . ILE A 1 174 ? -14.923 -3.320 12.166 1.00 97.88 174 ILE A CA 1
ATOM 1378 C C . ILE A 1 174 ? -13.540 -3.341 11.512 1.00 97.88 174 ILE A C 1
ATOM 1380 O O . ILE A 1 174 ? -12.618 -3.946 12.047 1.00 97.88 174 ILE A O 1
ATOM 1384 N N . ILE A 1 175 ? -13.396 -2.684 10.358 1.00 98.56 175 ILE A N 1
ATOM 1385 C CA . ILE A 1 175 ? -12.113 -2.629 9.643 1.00 98.56 175 ILE A CA 1
ATOM 1386 C C . ILE A 1 175 ? -11.159 -1.688 10.370 1.00 98.56 175 ILE A C 1
ATOM 1388 O O . ILE A 1 175 ? -11.510 -0.546 10.659 1.00 98.56 175 ILE A O 1
ATOM 1392 N N . THR A 1 176 ? -9.941 -2.149 10.614 1.00 98.50 176 THR A N 1
ATOM 1393 C CA . THR A 1 176 ? -8.891 -1.371 11.280 1.00 98.50 176 THR A CA 1
ATOM 1394 C C . THR A 1 176 ? -7.843 -0.893 10.280 1.00 98.50 176 THR A C 1
ATOM 1396 O O . THR A 1 176 ? -7.327 -1.679 9.486 1.00 98.50 176 THR A O 1
ATOM 1399 N N . LEU A 1 177 ? -7.514 0.396 10.324 1.00 98.38 177 LEU A N 1
ATOM 1400 C CA . LEU A 1 177 ? -6.432 1.004 9.553 1.00 98.38 177 LEU A CA 1
ATOM 1401 C C . LEU A 1 177 ? -5.380 1.576 10.506 1.00 98.38 177 LEU A C 1
ATOM 1403 O O . LEU A 1 177 ? -5.710 2.384 11.370 1.00 98.38 177 LEU A O 1
ATOM 1407 N N . TRP A 1 178 ? -4.123 1.193 10.304 1.00 96.69 178 TRP A N 1
ATOM 1408 C CA . TRP A 1 178 ? -2.958 1.792 10.953 1.00 96.69 178 TRP A CA 1
ATOM 1409 C C . TRP A 1 178 ? -2.307 2.816 10.019 1.00 96.69 178 TRP A C 1
ATOM 1411 O O . TRP A 1 178 ? -1.890 2.449 8.925 1.00 96.69 178 TRP A O 1
ATOM 1421 N N . ASP A 1 179 ? -2.235 4.082 10.418 1.00 95.25 179 ASP A N 1
ATOM 1422 C CA . ASP A 1 179 ? -1.584 5.154 9.654 1.00 95.25 179 ASP A CA 1
ATOM 1423 C C . ASP A 1 179 ? -0.278 5.569 10.339 1.00 95.25 179 ASP A C 1
ATOM 1425 O O . ASP A 1 179 ? -0.301 6.116 11.441 1.00 95.25 179 ASP A O 1
ATOM 1429 N N . ASP A 1 180 ? 0.848 5.271 9.691 1.00 91.56 180 ASP A N 1
ATOM 1430 C CA . ASP A 1 180 ? 2.207 5.451 10.207 1.00 91.56 180 ASP A CA 1
ATOM 1431 C C . ASP A 1 180 ? 3.101 6.132 9.154 1.00 91.56 180 ASP A C 1
ATOM 1433 O O . ASP A 1 180 ? 3.895 5.481 8.466 1.00 91.56 180 ASP A O 1
ATOM 1437 N N . PRO A 1 181 ? 2.930 7.447 8.943 1.00 79.62 181 PRO A N 1
ATOM 1438 C CA . PRO A 1 181 ? 3.647 8.194 7.903 1.00 79.62 181 PRO A CA 1
ATOM 1439 C C . PRO A 1 181 ? 5.172 8.117 8.050 1.00 79.62 181 PRO A C 1
ATOM 1441 O O . PRO A 1 181 ? 5.892 8.002 7.054 1.00 79.62 181 PRO A O 1
ATOM 1444 N N . ASP A 1 182 ? 5.633 8.134 9.300 1.00 83.19 182 ASP A N 1
ATOM 1445 C CA . ASP A 1 182 ? 7.029 8.277 9.700 1.00 83.19 182 ASP A CA 1
ATOM 1446 C C . ASP A 1 182 ? 7.631 6.937 10.131 1.00 83.19 182 ASP A C 1
ATOM 1448 O O . ASP A 1 182 ? 8.586 6.896 10.908 1.00 83.19 182 ASP A O 1
ATOM 1452 N N . LEU A 1 183 ? 7.072 5.835 9.617 1.00 88.44 183 LEU A N 1
ATOM 1453 C CA . LEU A 1 183 ? 7.544 4.486 9.885 1.00 88.44 183 LEU A CA 1
ATOM 1454 C C . LEU A 1 183 ? 9.066 4.400 9.698 1.00 88.44 183 LEU A C 1
ATOM 1456 O O . LEU A 1 183 ? 9.584 4.571 8.586 1.00 88.44 183 LEU A O 1
ATOM 1460 N N . ASP A 1 184 ? 9.759 4.075 10.788 1.00 88.31 184 ASP A N 1
ATOM 1461 C CA . ASP A 1 184 ? 11.175 3.737 10.779 1.00 88.31 184 ASP A CA 1
ATOM 1462 C C . ASP A 1 184 ? 11.350 2.237 10.514 1.00 88.31 184 ASP A C 1
ATOM 1464 O O . ASP A 1 184 ? 10.886 1.380 11.268 1.00 88.31 184 ASP A O 1
ATOM 1468 N N . LEU A 1 185 ? 12.034 1.917 9.416 1.00 89.69 185 LEU A N 1
ATOM 1469 C CA . LEU A 1 185 ? 12.314 0.538 9.029 1.00 89.69 185 LEU A CA 1
ATOM 1470 C C . LEU A 1 185 ? 13.436 -0.115 9.849 1.00 89.69 185 LEU A C 1
ATOM 1472 O O . LEU A 1 185 ? 13.508 -1.344 9.861 1.00 89.69 185 LEU A O 1
ATOM 1476 N N . GLN A 1 186 ? 14.308 0.676 10.482 1.00 86.12 186 GLN A N 1
ATOM 1477 C CA . GLN A 1 186 ? 15.463 0.176 11.240 1.00 86.12 186 GLN A CA 1
ATOM 1478 C C . GLN A 1 186 ? 15.133 -0.057 12.718 1.00 86.12 186 GLN A C 1
ATOM 1480 O O . GLN A 1 186 ? 15.743 -0.915 13.358 1.00 86.12 186 GLN A O 1
ATOM 1485 N N . GLY A 1 187 ? 14.178 0.702 13.255 1.00 79.06 187 GLY A N 1
ATOM 1486 C CA . GLY A 1 187 ? 13.733 0.613 14.638 1.00 79.06 187 GLY A CA 1
ATOM 1487 C C . GLY A 1 187 ? 12.733 -0.511 14.921 1.00 79.06 187 GLY A C 1
ATOM 1488 O O . GLY A 1 187 ? 12.307 -1.282 14.055 1.00 79.06 187 GLY A O 1
ATOM 1489 N N . GLU A 1 188 ? 12.317 -0.592 16.186 1.00 79.00 188 GLU A N 1
ATOM 1490 C CA . GLU A 1 188 ? 11.190 -1.435 16.566 1.00 79.00 188 GLU A CA 1
ATOM 1491 C C . GLU A 1 188 ? 9.881 -0.855 16.019 1.00 79.00 188 GLU A C 1
ATOM 1493 O O . GLU A 1 188 ? 9.392 0.176 16.472 1.00 79.00 188 GLU A O 1
ATOM 1498 N N . CYS A 1 189 ? 9.279 -1.550 15.057 1.00 85.44 189 CYS A N 1
ATOM 1499 C CA . CYS A 1 189 ? 7.978 -1.168 14.526 1.00 85.44 189 CYS A CA 1
ATOM 1500 C C . CYS A 1 189 ? 6.845 -1.625 15.459 1.00 85.44 189 CYS A C 1
ATOM 1502 O O . CYS A 1 189 ? 6.695 -2.825 15.719 1.00 85.44 189 CYS A O 1
ATOM 1504 N N . LEU A 1 190 ? 5.995 -0.688 15.896 1.00 87.06 190 LEU A N 1
ATOM 1505 C CA . LEU A 1 190 ? 4.828 -0.978 16.743 1.00 87.06 190 LEU A CA 1
ATOM 1506 C C . LEU A 1 190 ? 3.877 -1.991 16.087 1.00 87.06 190 LEU A C 1
ATOM 1508 O O . LEU A 1 190 ? 3.328 -2.849 16.776 1.00 87.06 190 LEU A O 1
ATOM 1512 N N . LEU A 1 191 ? 3.752 -1.970 14.753 1.00 89.88 191 LEU A N 1
ATOM 1513 C CA . LEU A 1 191 ? 2.964 -2.942 13.983 1.00 89.88 191 LEU A CA 1
ATOM 1514 C C . LEU A 1 191 ? 3.385 -4.395 14.268 1.00 89.88 191 LEU A C 1
ATOM 1516 O O . LEU A 1 191 ? 2.540 -5.293 14.316 1.00 89.88 191 LEU A O 1
ATOM 1520 N N . HIS A 1 192 ? 4.684 -4.640 14.478 1.00 91.94 192 HIS A N 1
ATOM 1521 C CA . HIS A 1 192 ? 5.221 -5.971 14.780 1.00 91.94 192 HIS A CA 1
ATOM 1522 C C . HIS A 1 192 ? 4.968 -6.403 16.230 1.00 91.94 192 HIS A C 1
ATOM 1524 O O . HIS A 1 192 ? 5.083 -7.587 16.534 1.00 91.94 192 HIS A O 1
ATOM 1530 N N . GLN A 1 193 ? 4.628 -5.465 17.118 1.00 91.38 193 GLN A N 1
ATOM 1531 C CA . GLN A 1 193 ? 4.351 -5.727 18.534 1.00 91.38 193 GLN A CA 1
ATOM 1532 C C . GLN A 1 193 ? 2.865 -6.004 18.808 1.00 91.38 193 GLN A C 1
ATOM 1534 O O . GLN A 1 193 ? 2.521 -6.579 19.838 1.00 91.38 193 GLN A O 1
ATOM 1539 N N . LEU A 1 194 ? 1.968 -5.624 17.892 1.00 92.69 194 LEU A N 1
ATOM 1540 C CA . LEU A 1 194 ? 0.533 -5.882 18.031 1.00 92.69 194 LEU A CA 1
ATOM 1541 C C . LEU A 1 194 ? 0.254 -7.386 18.087 1.00 92.69 194 LEU A C 1
ATOM 1543 O O . LEU A 1 194 ? 0.833 -8.137 17.309 1.00 92.69 194 LEU A O 1
ATOM 1547 N N . ARG A 1 195 ? -0.685 -7.847 18.922 1.00 92.94 195 ARG A N 1
ATOM 1548 C CA . ARG A 1 195 ? -1.090 -9.270 18.939 1.00 92.94 195 ARG A CA 1
ATOM 1549 C C . ARG A 1 195 ? -1.734 -9.700 17.619 1.00 92.94 195 ARG A C 1
ATOM 1551 O O . ARG A 1 195 ? -1.417 -10.759 17.092 1.00 92.94 195 ARG A O 1
ATOM 1558 N N . ARG A 1 196 ? -2.569 -8.830 17.049 1.00 95.00 196 ARG A N 1
ATOM 1559 C CA . ARG A 1 196 ? -3.273 -9.028 15.778 1.00 95.00 196 ARG A CA 1
ATOM 1560 C C . ARG A 1 196 ? -2.902 -7.927 14.791 1.00 95.00 196 ARG A C 1
ATOM 1562 O O . ARG A 1 196 ? -2.780 -6.768 15.177 1.00 95.00 196 ARG A O 1
ATOM 1569 N N . LEU A 1 197 ? -2.751 -8.280 13.514 1.00 96.44 197 LEU A N 1
ATOM 1570 C CA . LEU A 1 197 ? -2.522 -7.289 12.464 1.00 96.44 197 LEU A CA 1
ATOM 1571 C C . LEU A 1 197 ? -3.789 -6.473 12.183 1.00 96.44 197 LEU A C 1
ATOM 1573 O O . LEU A 1 197 ? -4.875 -7.069 12.096 1.00 96.44 197 LEU A O 1
ATOM 1577 N N . PRO A 1 198 ? -3.652 -5.157 11.934 1.00 97.44 198 PRO A N 1
ATOM 1578 C CA . PRO A 1 198 ? -4.737 -4.375 11.374 1.00 97.44 198 PRO A CA 1
ATOM 1579 C C . PRO A 1 198 ? -5.139 -4.926 9.999 1.00 97.44 198 PRO A C 1
ATOM 1581 O O . PRO A 1 198 ? -4.465 -5.768 9.391 1.00 97.44 198 PRO A O 1
ATOM 1584 N N . ASP A 1 199 ? -6.290 -4.498 9.509 1.00 98.50 199 ASP A N 1
ATOM 1585 C CA . ASP A 1 199 ? -6.785 -4.899 8.193 1.00 98.50 199 ASP A CA 1
ATOM 1586 C C . ASP A 1 199 ? -6.157 -4.078 7.075 1.00 98.50 199 ASP A C 1
ATOM 1588 O O . ASP A 1 199 ? -6.079 -4.535 5.936 1.00 98.50 199 ASP A O 1
ATOM 1592 N N . MET A 1 200 ? -5.703 -2.872 7.405 1.00 98.62 200 MET A N 1
ATOM 1593 C CA . MET A 1 200 ? -5.057 -1.947 6.495 1.00 98.62 200 MET A CA 1
ATOM 1594 C C . MET A 1 200 ? -3.891 -1.237 7.185 1.00 98.62 200 MET A C 1
ATOM 1596 O O . MET A 1 200 ? -3.912 -1.016 8.396 1.00 98.62 200 MET A O 1
ATOM 1600 N N . VAL A 1 201 ? -2.897 -0.838 6.402 1.00 97.81 201 VAL A N 1
ATOM 1601 C CA . VAL A 1 201 ? -1.751 -0.033 6.835 1.00 97.81 201 VAL A CA 1
ATOM 1602 C C . VAL A 1 201 ? -1.479 1.066 5.810 1.00 97.81 201 VAL A C 1
ATOM 1604 O O . VAL A 1 201 ? -1.592 0.826 4.608 1.00 97.81 201 VAL A O 1
ATOM 1607 N N . ILE A 1 202 ? -1.119 2.261 6.266 1.00 97.38 202 ILE A N 1
ATOM 1608 C CA . ILE A 1 202 ? -0.614 3.370 5.453 1.00 97.38 202 ILE A CA 1
ATOM 1609 C C . ILE A 1 202 ? 0.764 3.737 5.984 1.00 97.38 202 ILE A C 1
ATOM 1611 O O . ILE A 1 202 ? 0.926 3.940 7.181 1.00 97.38 202 ILE A O 1
ATOM 1615 N N . PHE A 1 203 ? 1.740 3.816 5.088 1.00 94.56 203 PHE A N 1
ATOM 1616 C CA . PHE A 1 203 ? 3.067 4.375 5.346 1.00 94.56 203 PHE A CA 1
ATOM 1617 C C . PHE A 1 203 ? 3.739 4.681 4.004 1.00 94.56 203 PHE A C 1
ATOM 1619 O O . PHE A 1 203 ? 3.218 4.331 2.945 1.00 94.56 203 PHE A O 1
ATOM 1626 N N . GLY A 1 204 ? 4.908 5.316 4.004 1.00 89.00 204 GLY A N 1
ATOM 1627 C CA . GLY A 1 204 ? 5.745 5.343 2.802 1.00 89.00 204 GLY A CA 1
ATOM 1628 C C . GLY A 1 204 ? 6.443 6.653 2.487 1.00 89.00 204 GLY A C 1
ATOM 1629 O O . GLY A 1 204 ? 7.340 6.640 1.649 1.00 89.00 204 GLY A O 1
ATOM 1630 N N . GLU A 1 205 ? 6.116 7.752 3.163 1.00 90.81 205 GLU A N 1
ATOM 1631 C CA . GLU A 1 205 ? 6.798 9.033 2.923 1.00 90.81 205 GLU A CA 1
ATOM 1632 C C . GLU A 1 205 ? 8.306 8.893 3.212 1.00 90.81 205 GLU A C 1
ATOM 1634 O O . GLU A 1 205 ? 9.156 9.237 2.377 1.00 90.81 205 GLU A O 1
ATOM 1639 N N . SER A 1 206 ? 8.640 8.212 4.314 1.00 90.56 206 SER A N 1
ATOM 1640 C CA . SER A 1 206 ? 10.010 7.842 4.685 1.00 90.56 206 SER A CA 1
ATOM 1641 C C . SER A 1 206 ? 10.696 6.892 3.686 1.00 90.56 206 SER A C 1
ATOM 1643 O O . SER A 1 206 ? 11.920 6.938 3.533 1.00 90.56 206 SER A O 1
ATOM 1645 N N . LEU A 1 207 ? 9.942 6.095 2.914 1.00 91.69 207 LEU A N 1
ATOM 1646 C CA . LEU A 1 207 ? 10.477 5.154 1.911 1.00 91.69 207 LEU A CA 1
ATOM 1647 C C . LEU A 1 207 ? 11.025 5.836 0.661 1.00 91.69 207 LEU A C 1
ATOM 1649 O O . LEU A 1 207 ? 11.588 5.182 -0.210 1.00 91.69 207 LEU A O 1
ATOM 1653 N N . THR A 1 208 ? 10.878 7.148 0.547 1.00 91.06 208 THR A N 1
ATOM 1654 C CA . THR A 1 208 ? 11.583 7.935 -0.469 1.00 91.06 208 THR A CA 1
ATOM 1655 C C . THR A 1 208 ? 12.517 8.954 0.153 1.00 91.06 208 THR A C 1
ATOM 1657 O O . THR A 1 208 ? 13.058 9.800 -0.567 1.00 91.06 208 THR A O 1
ATOM 1660 N N . GLU A 1 209 ? 12.723 8.865 1.471 1.00 89.94 209 GLU A N 1
ATOM 1661 C CA . GLU A 1 209 ? 13.444 9.851 2.273 1.00 89.94 209 GLU A CA 1
ATOM 1662 C C . GLU A 1 209 ? 12.894 11.258 2.023 1.00 89.94 209 GLU A C 1
ATOM 1664 O O . GLU A 1 209 ? 13.660 12.215 1.933 1.00 89.94 209 GLU A O 1
ATOM 1669 N N . TYR A 1 210 ? 11.573 11.358 1.817 1.00 90.31 210 TYR A N 1
ATOM 1670 C CA . TYR A 1 210 ? 10.868 12.600 1.507 1.00 90.31 210 TYR A CA 1
ATOM 1671 C C . TYR A 1 210 ? 11.448 13.357 0.293 1.00 90.31 210 TYR A C 1
ATOM 1673 O O . TYR A 1 210 ? 11.365 14.578 0.207 1.00 90.31 210 TYR A O 1
ATOM 1681 N N . GLN A 1 211 ? 12.070 12.664 -0.668 1.00 90.12 211 GLN A N 1
ATOM 1682 C CA . GLN A 1 211 ? 12.628 13.297 -1.877 1.00 90.12 211 GLN A CA 1
ATOM 1683 C C . GLN A 1 211 ? 11.678 13.229 -3.076 1.00 90.12 211 GLN A C 1
ATOM 1685 O O . GLN A 1 211 ? 11.830 13.997 -4.024 1.00 90.12 211 GLN A O 1
ATOM 1690 N N . ILE A 1 212 ? 10.728 12.288 -3.074 1.00 90.12 212 ILE A N 1
ATOM 1691 C CA . ILE A 1 212 ? 9.772 12.100 -4.169 1.00 90.12 212 ILE A CA 1
ATOM 1692 C C . ILE A 1 212 ? 8.403 11.753 -3.569 1.00 90.12 212 ILE A C 1
ATOM 1694 O O . ILE A 1 212 ? 8.355 10.872 -2.718 1.00 90.12 212 ILE A O 1
ATOM 1698 N N . PRO A 1 213 ? 7.291 12.380 -3.994 1.00 90.88 213 PRO A N 1
ATOM 1699 C CA . PRO A 1 213 ? 5.964 12.076 -3.458 1.00 90.88 213 PRO A CA 1
ATOM 1700 C C . PRO A 1 213 ? 5.611 10.589 -3.568 1.00 90.88 213 PRO A C 1
ATOM 1702 O O . PRO A 1 213 ? 5.515 10.043 -4.672 1.00 90.88 213 PRO A O 1
ATOM 1705 N N . PHE A 1 214 ? 5.431 9.938 -2.419 1.00 92.62 214 PHE A N 1
ATOM 1706 C CA . PHE A 1 214 ? 5.123 8.517 -2.337 1.00 92.62 214 PHE A CA 1
ATOM 1707 C C . PHE A 1 214 ? 4.477 8.160 -1.016 1.00 92.62 214 PHE A C 1
ATOM 1709 O O . PHE A 1 214 ? 5.013 8.459 0.046 1.00 92.62 214 PHE A O 1
ATOM 1716 N N . VAL A 1 215 ? 3.375 7.434 -1.109 1.00 95.12 215 VAL A N 1
ATOM 1717 C CA . VAL A 1 215 ? 2.786 6.686 -0.008 1.00 95.12 215 VAL A CA 1
ATOM 1718 C C . VAL A 1 215 ? 2.258 5.380 -0.575 1.00 95.12 215 VAL A C 1
ATOM 1720 O O . VAL A 1 215 ? 1.891 5.287 -1.750 1.00 95.12 215 VAL A O 1
ATOM 1723 N N . LEU A 1 216 ? 2.199 4.356 0.260 1.00 94.94 216 LEU A N 1
ATOM 1724 C CA . LEU A 1 216 ? 1.427 3.167 -0.028 1.00 94.94 216 LEU A CA 1
ATOM 1725 C C . LEU A 1 216 ? 0.337 2.988 1.020 1.00 94.94 216 LEU A C 1
ATOM 1727 O O . LEU A 1 216 ? 0.513 3.315 2.191 1.00 94.94 216 LEU A O 1
ATOM 1731 N N . PHE A 1 217 ? -0.790 2.438 0.589 1.00 95.81 217 PHE A N 1
ATOM 1732 C CA . PHE A 1 217 ? -1.715 1.802 1.510 1.00 95.81 217 PHE A CA 1
ATOM 1733 C C . PHE A 1 217 ? -1.848 0.341 1.142 1.00 95.81 217 PHE A C 1
ATOM 1735 O O . PHE A 1 217 ? -2.069 -0.007 -0.019 1.00 95.81 217 PHE A O 1
ATOM 1742 N N . SER A 1 218 ? -1.674 -0.515 2.135 1.00 97.75 218 SER A N 1
ATOM 1743 C CA . SER A 1 218 ? -1.801 -1.950 1.985 1.00 97.75 218 SER A CA 1
ATOM 1744 C C . SER A 1 218 ? -2.999 -2.441 2.775 1.00 97.75 218 SER A C 1
ATOM 1746 O O . SER A 1 218 ? -3.292 -1.930 3.851 1.00 97.75 218 SER A O 1
ATOM 1748 N N . MET A 1 219 ? -3.722 -3.412 2.238 1.00 98.31 219 MET A N 1
ATOM 1749 C CA . MET A 1 219 ? -4.931 -3.968 2.839 1.00 98.31 219 MET A CA 1
ATOM 1750 C C . MET A 1 219 ? -4.936 -5.482 2.746 1.00 98.31 219 MET A C 1
ATOM 1752 O O . MET A 1 219 ? -4.450 -6.049 1.770 1.00 98.31 219 MET A O 1
ATOM 1756 N N . SER A 1 220 ? -5.552 -6.140 3.719 1.00 98.50 220 SER A N 1
ATOM 1757 C CA . SER A 1 220 ? -5.758 -7.579 3.671 1.00 98.50 220 SER A CA 1
ATOM 1758 C C . SER A 1 220 ? -6.560 -7.980 2.427 1.00 98.50 220 SER A C 1
ATOM 1760 O O . SER A 1 220 ? -7.384 -7.215 1.904 1.00 98.50 220 SER A O 1
ATOM 1762 N N . ALA A 1 221 ? -6.337 -9.195 1.937 1.00 98.12 221 ALA A N 1
ATOM 1763 C CA . ALA A 1 221 ? -7.021 -9.721 0.767 1.00 98.12 221 ALA A CA 1
ATOM 1764 C C . ALA A 1 221 ? -8.549 -9.731 0.941 1.00 98.12 221 ALA A C 1
ATOM 1766 O O . ALA A 1 221 ? -9.264 -9.485 -0.036 1.00 98.12 221 ALA A O 1
ATOM 1767 N N . GLU A 1 222 ? -9.027 -9.958 2.166 1.00 97.50 222 GLU A N 1
ATOM 1768 C CA . GLU A 1 222 ? -10.436 -9.905 2.562 1.00 97.50 222 GLU A CA 1
ATOM 1769 C C . GLU A 1 222 ? -10.974 -8.478 2.454 1.00 97.50 222 GLU A C 1
ATOM 1771 O O . GLU A 1 222 ? -12.012 -8.247 1.835 1.00 97.50 222 GLU A O 1
ATOM 1776 N N . THR A 1 223 ? -10.235 -7.498 2.976 1.00 97.94 223 THR A N 1
ATOM 1777 C CA . THR A 1 223 ? -10.628 -6.084 2.925 1.00 97.94 223 THR A CA 1
ATOM 1778 C C . THR A 1 223 ? -10.631 -5.553 1.493 1.00 97.94 223 THR A C 1
ATOM 1780 O O . THR A 1 223 ? -11.534 -4.808 1.113 1.00 97.94 223 THR A O 1
ATOM 1783 N N . HIS A 1 224 ? -9.680 -5.992 0.662 1.00 97.81 224 HIS A N 1
ATOM 1784 C CA . HIS A 1 224 ? -9.602 -5.664 -0.765 1.00 97.81 224 HIS A CA 1
ATOM 1785 C C . HIS A 1 224 ? -10.659 -6.371 -1.630 1.00 97.81 224 HIS A C 1
ATOM 1787 O O . HIS A 1 224 ? -10.857 -5.980 -2.781 1.00 97.81 224 HIS A O 1
ATOM 1793 N N . ALA A 1 225 ? -11.327 -7.421 -1.139 1.00 97.06 225 ALA A N 1
ATOM 1794 C CA . ALA A 1 225 ? -12.187 -8.284 -1.955 1.00 97.06 225 ALA A CA 1
ATOM 1795 C C . ALA A 1 225 ? -13.207 -7.537 -2.847 1.00 97.06 225 ALA A C 1
ATOM 1797 O O . ALA A 1 225 ? -13.337 -7.913 -4.017 1.00 97.06 225 ALA A O 1
ATOM 1798 N N . PRO A 1 226 ? -13.862 -6.443 -2.398 1.00 96.31 226 PRO A N 1
ATOM 1799 C CA . PRO A 1 226 ? -14.795 -5.697 -3.245 1.00 96.31 226 PRO A CA 1
ATOM 1800 C C . PRO A 1 226 ? -14.159 -5.030 -4.478 1.00 96.31 226 PRO A C 1
ATOM 1802 O O . PRO A 1 226 ? -14.870 -4.710 -5.429 1.00 96.31 226 PRO A O 1
ATOM 1805 N N . TRP A 1 227 ? -12.839 -4.812 -4.483 1.00 95.69 227 TRP A N 1
ATOM 1806 C CA . TRP A 1 227 ? -12.055 -4.235 -5.590 1.00 95.69 227 TRP A CA 1
ATOM 1807 C C . TRP A 1 227 ? -11.165 -5.268 -6.301 1.00 95.69 227 TRP A C 1
ATOM 1809 O O . TRP A 1 227 ? -10.344 -4.919 -7.149 1.00 95.69 227 TRP A O 1
ATOM 1819 N N . ALA A 1 228 ? -11.293 -6.551 -5.957 1.00 95.31 228 ALA A N 1
ATOM 1820 C CA . ALA A 1 228 ? -10.485 -7.620 -6.539 1.00 95.31 228 ALA A CA 1
ATOM 1821 C C . ALA A 1 228 ? -11.048 -8.171 -7.861 1.00 95.31 228 ALA A C 1
ATOM 1823 O O . ALA A 1 228 ? -10.372 -8.970 -8.505 1.00 95.31 228 ALA A O 1
ATOM 1824 N N . LYS A 1 229 ? -12.265 -7.777 -8.253 1.00 94.81 229 LYS A N 1
ATOM 1825 C CA . LYS A 1 229 ? -12.951 -8.273 -9.454 1.00 94.81 229 LYS A CA 1
ATOM 1826 C C . LYS A 1 229 ? -12.629 -7.416 -10.672 1.00 94.81 229 LYS A C 1
ATOM 1828 O O . LYS A 1 229 ? -12.327 -6.235 -10.528 1.00 94.81 229 LYS A O 1
ATOM 1833 N N . THR A 1 230 ? -12.727 -7.990 -11.865 1.00 93.75 230 THR A N 1
ATOM 1834 C CA . THR A 1 230 ? -12.449 -7.296 -13.132 1.00 93.75 230 THR A CA 1
ATOM 1835 C C . THR A 1 230 ? -13.329 -6.058 -13.329 1.00 93.75 230 THR A C 1
ATOM 1837 O O . THR A 1 230 ? -12.855 -5.051 -13.840 1.00 93.75 230 THR A O 1
ATOM 1840 N N . GLU A 1 231 ? -14.579 -6.084 -12.865 1.00 93.88 231 GLU A N 1
ATOM 1841 C CA . GLU A 1 231 ? -15.532 -4.978 -13.023 1.00 93.88 231 GLU A CA 1
ATOM 1842 C C . GLU A 1 231 ? -15.268 -3.822 -12.049 1.00 93.88 231 GLU A C 1
ATOM 1844 O O . GLU A 1 231 ? -15.721 -2.704 -12.273 1.00 93.88 231 GLU A O 1
ATOM 1849 N N . THR A 1 232 ? -14.554 -4.081 -10.948 1.00 93.88 232 THR A N 1
ATOM 1850 C CA . THR A 1 232 ? -14.361 -3.121 -9.849 1.00 93.88 232 THR A CA 1
ATOM 1851 C C . THR A 1 232 ? -12.897 -2.811 -9.548 1.00 93.88 232 THR A C 1
ATOM 1853 O O . THR A 1 232 ? -12.613 -1.955 -8.708 1.00 93.88 232 THR A O 1
ATOM 1856 N N . CYS A 1 233 ? -11.944 -3.447 -10.237 1.00 92.00 233 CYS A N 1
ATOM 1857 C CA . CYS A 1 233 ? -10.509 -3.263 -9.998 1.00 92.00 233 CYS A CA 1
ATOM 1858 C C . CYS A 1 233 ? -9.991 -1.863 -10.355 1.00 92.00 233 CYS A C 1
ATOM 1860 O O . CYS A 1 233 ? -8.889 -1.487 -9.948 1.00 92.00 233 CYS A O 1
ATOM 1862 N N . LEU A 1 234 ? -10.804 -1.074 -11.061 1.00 90.94 234 LEU A N 1
ATOM 1863 C CA . LEU A 1 234 ? -10.545 0.320 -11.417 1.00 90.94 234 LEU A CA 1
ATOM 1864 C C . LEU A 1 234 ? -11.349 1.332 -10.576 1.00 90.94 234 LEU A C 1
ATOM 1866 O O . LEU A 1 234 ? -11.231 2.528 -10.812 1.00 90.94 234 LEU A O 1
ATOM 1870 N N . ASN A 1 235 ? -12.102 0.901 -9.552 1.00 90.31 235 ASN A N 1
ATOM 1871 C CA . ASN A 1 235 ? -12.894 1.809 -8.696 1.00 90.31 235 ASN A CA 1
ATOM 1872 C C . ASN A 1 235 ? -12.043 2.822 -7.910 1.00 90.31 235 ASN A C 1
ATOM 1874 O O . ASN A 1 235 ? -12.548 3.834 -7.422 1.00 90.31 235 ASN A O 1
ATOM 1878 N N . HIS A 1 236 ? -10.748 2.549 -7.773 1.00 90.19 236 HIS A N 1
ATOM 1879 C CA . HIS A 1 236 ? -9.771 3.514 -7.303 1.00 90.19 236 HIS A CA 1
ATOM 1880 C C . HIS A 1 236 ? -8.494 3.382 -8.126 1.00 90.19 236 HIS A C 1
ATOM 1882 O O . HIS A 1 236 ? -7.880 2.310 -8.174 1.00 90.19 236 HIS A O 1
ATOM 1888 N N . THR A 1 237 ? -8.106 4.480 -8.761 1.00 85.44 237 THR A N 1
ATOM 1889 C CA . THR A 1 237 ? -6.889 4.625 -9.553 1.00 85.44 237 THR A CA 1
ATOM 1890 C C . THR A 1 237 ? -6.209 5.939 -9.187 1.00 85.44 237 THR A C 1
ATOM 1892 O O . THR A 1 237 ? -6.831 6.845 -8.634 1.00 85.44 237 THR A O 1
ATOM 1895 N N . SER A 1 238 ? -4.922 6.016 -9.497 1.00 83.88 238 SER A N 1
ATOM 1896 C CA . SER A 1 238 ? -4.143 7.245 -9.468 1.00 83.88 238 SER A CA 1
ATOM 1897 C C . SER A 1 238 ? -3.310 7.271 -10.731 1.00 83.88 238 SER A C 1
ATOM 1899 O O . SER A 1 238 ? -2.753 6.237 -11.113 1.00 83.88 238 SER A O 1
ATOM 1901 N N . THR A 1 239 ? -3.219 8.431 -11.375 1.00 79.81 239 THR A N 1
ATOM 1902 C CA . THR A 1 239 ? -2.440 8.580 -12.605 1.00 79.81 239 THR A CA 1
ATOM 1903 C C . THR A 1 239 ? -0.985 8.204 -12.370 1.00 79.81 239 THR A C 1
ATOM 1905 O O . THR A 1 239 ? -0.404 7.530 -13.197 1.00 79.81 239 THR A O 1
ATOM 1908 N N . TYR A 1 240 ? -0.390 8.550 -11.229 1.00 81.44 240 TYR A N 1
ATOM 1909 C CA . TYR A 1 240 ? 1.016 8.236 -10.952 1.00 81.44 240 TYR A CA 1
ATOM 1910 C C . TYR A 1 240 ? 1.204 6.970 -10.100 1.00 81.44 240 TYR A C 1
ATOM 1912 O O . TYR A 1 240 ? 2.308 6.721 -9.608 1.00 81.44 240 TYR A O 1
ATOM 1920 N N . ALA A 1 241 ? 0.153 6.150 -9.941 1.00 80.81 241 ALA A N 1
ATOM 1921 C CA . ALA A 1 241 ? 0.222 4.917 -9.162 1.00 80.81 241 ALA A CA 1
ATOM 1922 C C . ALA A 1 241 ? 1.309 3.979 -9.690 1.00 80.81 241 ALA A C 1
ATOM 1924 O O . ALA A 1 241 ? 1.278 3.547 -10.842 1.00 80.81 241 ALA A O 1
ATOM 1925 N N . GLY A 1 242 ? 2.235 3.599 -8.812 1.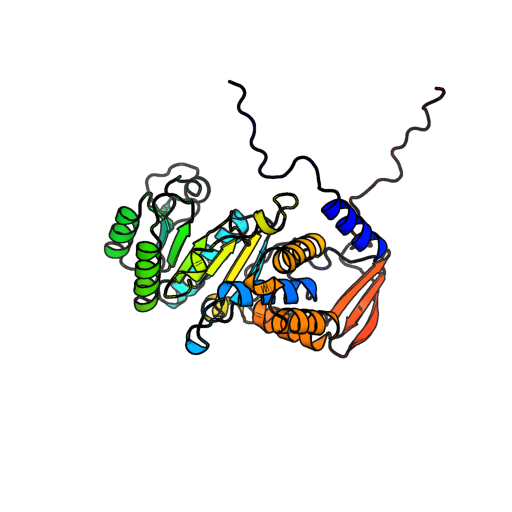00 82.25 242 GLY A N 1
ATOM 1926 C CA . GLY A 1 242 ? 3.271 2.622 -9.142 1.00 82.25 242 GLY A CA 1
ATOM 1927 C C . GLY A 1 242 ? 4.304 3.141 -10.144 1.00 82.25 242 GLY A C 1
ATOM 1928 O O . GLY A 1 242 ? 4.857 2.354 -10.911 1.00 82.25 242 GLY A O 1
ATOM 1929 N N . ASN A 1 243 ? 4.546 4.459 -10.169 1.00 87.25 243 ASN A N 1
ATOM 1930 C CA . ASN A 1 243 ? 5.605 5.067 -10.972 1.00 87.25 243 ASN A CA 1
ATOM 1931 C C . ASN A 1 243 ? 6.954 4.377 -10.714 1.00 87.25 243 ASN A C 1
ATOM 1933 O O . ASN A 1 243 ? 7.402 4.312 -9.567 1.00 87.25 243 ASN A O 1
ATOM 1937 N N . LYS A 1 244 ? 7.627 3.931 -11.787 1.00 89.00 244 LYS A N 1
ATOM 1938 C CA . LYS A 1 244 ? 8.840 3.099 -11.691 1.00 89.00 244 LYS A CA 1
ATOM 1939 C C . LYS A 1 244 ? 9.945 3.724 -10.843 1.00 89.00 244 LYS A C 1
ATOM 1941 O O . LYS A 1 244 ? 10.540 3.017 -10.038 1.00 89.00 244 LYS A O 1
ATOM 1946 N N . LEU A 1 245 ? 10.223 5.021 -11.005 1.00 90.50 245 LEU A N 1
ATOM 1947 C CA . LEU A 1 245 ? 11.276 5.707 -10.247 1.00 90.50 245 LEU A CA 1
ATOM 1948 C C . LEU A 1 245 ? 11.016 5.587 -8.744 1.00 90.50 245 LEU A C 1
ATOM 1950 O O . LEU A 1 245 ? 11.903 5.224 -7.974 1.00 90.50 245 LEU A O 1
ATOM 1954 N N . VAL A 1 246 ? 9.777 5.865 -8.355 1.00 91.94 246 VAL A N 1
ATOM 1955 C CA . VAL A 1 246 ? 9.368 5.934 -6.958 1.00 91.94 246 VAL A CA 1
ATOM 1956 C C . VAL A 1 246 ? 9.338 4.550 -6.322 1.00 91.94 246 VAL A C 1
ATOM 1958 O O . VAL A 1 246 ? 9.930 4.351 -5.264 1.00 91.94 246 VAL A O 1
ATOM 1961 N N . VAL A 1 247 ? 8.722 3.571 -6.990 1.00 94.38 247 VAL A N 1
ATOM 1962 C CA . VAL A 1 247 ? 8.649 2.206 -6.449 1.00 94.38 247 VAL A CA 1
ATOM 1963 C C . VAL A 1 247 ? 10.009 1.521 -6.418 1.00 94.38 247 VAL A C 1
ATOM 1965 O O . VAL A 1 247 ? 10.272 0.765 -5.491 1.00 94.38 247 VAL A O 1
ATOM 1968 N N . THR A 1 248 ? 10.904 1.834 -7.364 1.00 95.31 248 THR A N 1
ATOM 1969 C CA . THR A 1 248 ? 12.295 1.354 -7.321 1.00 95.31 248 THR A CA 1
ATOM 1970 C C . THR A 1 248 ? 12.998 1.899 -6.085 1.00 95.31 248 THR A C 1
ATOM 1972 O O . THR A 1 248 ? 13.578 1.126 -5.328 1.00 95.31 248 THR A O 1
ATOM 1975 N N . LYS A 1 249 ? 12.891 3.212 -5.828 1.00 95.62 249 LYS A N 1
ATOM 1976 C CA . LYS A 1 249 ? 13.499 3.828 -4.644 1.00 95.62 249 LYS A CA 1
ATOM 1977 C C . LYS A 1 249 ? 12.956 3.222 -3.344 1.00 95.62 249 LYS A C 1
ATOM 1979 O O . LYS A 1 249 ? 13.744 2.841 -2.482 1.00 95.62 249 LYS A O 1
ATOM 1984 N N . ALA A 1 250 ? 11.635 3.094 -3.226 1.00 95.94 250 ALA A N 1
ATOM 1985 C CA . ALA A 1 250 ? 10.994 2.525 -2.043 1.00 95.94 250 ALA A CA 1
ATOM 1986 C C . ALA A 1 250 ? 11.369 1.053 -1.816 1.00 95.94 250 ALA A C 1
ATOM 1988 O O . ALA A 1 250 ? 11.666 0.657 -0.689 1.00 95.94 250 ALA A O 1
ATOM 1989 N N . ARG A 1 251 ? 11.417 0.249 -2.885 1.00 96.88 251 ARG A N 1
ATOM 1990 C CA . ARG A 1 251 ? 11.884 -1.144 -2.844 1.00 96.88 251 ARG A CA 1
ATOM 1991 C C . ARG A 1 251 ? 13.325 -1.232 -2.349 1.00 96.88 251 ARG A C 1
ATOM 1993 O O . ARG A 1 251 ? 13.614 -2.044 -1.475 1.00 96.88 251 ARG A O 1
ATOM 2000 N N . ASP A 1 252 ? 14.215 -0.408 -2.895 1.00 96.31 252 ASP A N 1
ATOM 2001 C CA . ASP A 1 252 ? 15.635 -0.425 -2.534 1.00 96.31 252 ASP A CA 1
ATOM 2002 C C . ASP A 1 252 ? 15.829 -0.047 -1.058 1.00 96.31 252 ASP A C 1
ATOM 2004 O O . ASP A 1 252 ? 16.588 -0.704 -0.351 1.00 96.31 252 ASP A O 1
ATOM 2008 N N . ILE A 1 253 ? 15.070 0.935 -0.558 1.00 95.06 253 ILE A N 1
ATOM 2009 C CA . ILE A 1 253 ? 15.074 1.306 0.863 1.00 95.06 253 ILE A CA 1
ATOM 2010 C C . ILE A 1 253 ? 14.575 0.165 1.757 1.00 95.06 253 ILE A C 1
ATOM 2012 O O . ILE A 1 253 ? 15.168 -0.065 2.808 1.00 95.06 253 ILE A O 1
ATOM 2016 N N . PHE A 1 254 ? 13.561 -0.599 1.346 1.00 94.88 254 PHE A N 1
ATOM 2017 C CA . PHE A 1 254 ? 13.155 -1.806 2.075 1.00 94.88 254 PHE A CA 1
ATOM 2018 C C . PHE A 1 254 ? 14.267 -2.856 2.136 1.00 94.88 254 PHE A C 1
ATOM 2020 O O . PHE A 1 254 ? 14.556 -3.385 3.208 1.00 94.88 254 PHE A O 1
ATOM 2027 N N . LEU A 1 255 ? 14.892 -3.152 0.994 1.00 95.25 255 LEU A N 1
ATOM 2028 C CA . LEU A 1 255 ? 15.958 -4.154 0.893 1.00 95.25 255 LEU A CA 1
ATOM 2029 C C . LEU A 1 255 ? 17.215 -3.773 1.685 1.00 95.25 255 LEU A C 1
ATOM 2031 O O . LEU A 1 255 ? 17.972 -4.657 2.080 1.00 95.25 255 LEU A O 1
ATOM 2035 N N . GLU A 1 256 ? 17.438 -2.479 1.899 1.00 94.44 256 GLU A N 1
ATOM 2036 C CA . GLU A 1 256 ? 18.586 -1.942 2.627 1.00 94.44 256 GLU A CA 1
ATOM 2037 C C . GLU A 1 256 ? 18.306 -1.748 4.120 1.00 94.44 256 GLU A C 1
ATOM 2039 O O . GLU A 1 256 ? 19.113 -2.162 4.948 1.00 94.44 2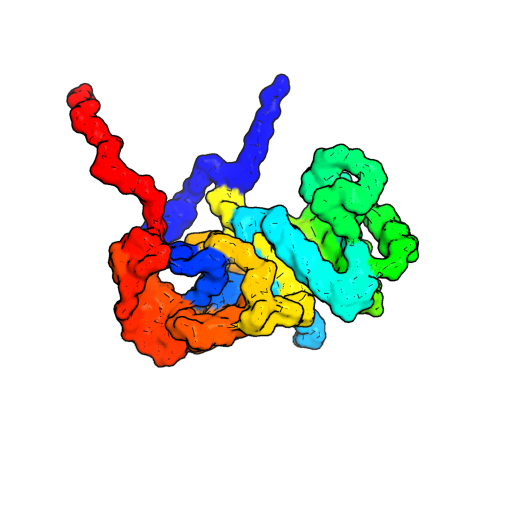56 GLU A O 1
ATOM 2044 N N . LYS A 1 257 ? 17.184 -1.106 4.472 1.00 94.38 257 LYS A N 1
ATOM 2045 C CA . LYS A 1 257 ? 16.945 -0.580 5.824 1.00 94.38 257 LYS A CA 1
ATOM 2046 C C . LYS A 1 257 ? 16.073 -1.477 6.701 1.00 94.38 257 LYS A C 1
ATOM 2048 O O . LYS A 1 257 ? 16.204 -1.401 7.915 1.00 94.38 257 LYS A O 1
ATOM 2053 N N . ALA A 1 258 ? 15.195 -2.310 6.142 1.00 94.25 258 ALA A N 1
ATOM 2054 C CA . ALA A 1 258 ? 14.363 -3.190 6.963 1.00 94.25 258 ALA A CA 1
ATOM 2055 C C . ALA A 1 258 ? 15.133 -4.470 7.315 1.00 94.25 258 ALA A C 1
ATOM 2057 O O . ALA A 1 258 ? 15.195 -5.383 6.497 1.00 94.25 258 ALA A O 1
ATOM 2058 N N . THR A 1 259 ? 15.690 -4.575 8.524 1.00 91.50 259 THR A N 1
ATOM 2059 C CA . THR A 1 259 ? 16.542 -5.713 8.947 1.00 91.50 259 THR A CA 1
ATOM 2060 C C . THR A 1 259 ? 15.879 -7.077 8.726 1.00 91.50 259 THR A C 1
ATOM 2062 O O . THR A 1 259 ? 16.491 -8.011 8.211 1.00 91.50 259 THR A O 1
ATOM 2065 N N . CYS A 1 260 ? 14.575 -7.180 9.008 1.00 92.19 260 CYS A N 1
ATOM 2066 C CA . CYS A 1 260 ? 13.795 -8.403 8.792 1.00 92.19 260 CYS A CA 1
ATOM 2067 C C . CYS A 1 260 ? 13.689 -8.848 7.321 1.00 92.19 260 CYS A C 1
ATOM 2069 O O . CYS A 1 260 ? 13.361 -10.005 7.045 1.00 92.19 260 CYS A O 1
ATOM 2071 N N . ILE A 1 261 ? 13.955 -7.933 6.391 1.00 95.62 261 ILE A N 1
ATOM 2072 C CA . ILE A 1 261 ? 13.981 -8.141 4.945 1.00 95.62 261 ILE A CA 1
ATOM 2073 C C . ILE A 1 261 ? 15.426 -8.303 4.467 1.00 95.62 261 ILE A C 1
ATOM 2075 O O . ILE A 1 261 ? 15.742 -9.258 3.755 1.00 95.62 261 ILE A O 1
ATOM 2079 N N . SER A 1 262 ? 16.307 -7.378 4.853 1.00 93.50 262 SER A N 1
ATOM 2080 C CA . SER A 1 262 ? 17.680 -7.279 4.358 1.00 93.50 262 SER A CA 1
ATOM 2081 C C . SER A 1 262 ? 18.546 -8.469 4.772 1.00 93.50 262 SER A C 1
ATOM 2083 O O . SER A 1 262 ? 19.488 -8.810 4.059 1.00 93.50 262 SER A O 1
ATOM 2085 N N . GLU A 1 263 ? 18.210 -9.172 5.850 1.00 93.31 263 GLU A N 1
ATOM 2086 C CA . GLU A 1 263 ? 18.918 -10.382 6.287 1.00 93.31 263 GLU A CA 1
ATOM 2087 C C . GLU A 1 263 ? 18.263 -11.679 5.778 1.00 93.31 263 GLU A C 1
ATOM 2089 O O . GLU A 1 263 ? 18.853 -12.759 5.846 1.00 93.31 263 GLU A O 1
ATOM 2094 N N . ASN A 1 264 ? 17.060 -11.599 5.201 1.00 96.12 264 ASN A N 1
ATOM 2095 C CA . ASN A 1 264 ? 16.297 -12.774 4.798 1.00 96.12 264 ASN A CA 1
ATOM 2096 C C . ASN A 1 264 ? 16.633 -13.225 3.364 1.00 96.12 264 ASN A C 1
ATOM 2098 O O . ASN A 1 264 ? 16.221 -12.623 2.367 1.00 96.12 264 ASN A O 1
ATOM 2102 N N . ARG A 1 265 ? 17.358 -14.346 3.254 1.00 96.81 265 ARG A N 1
ATOM 2103 C CA . ARG A 1 265 ? 17.775 -14.930 1.968 1.00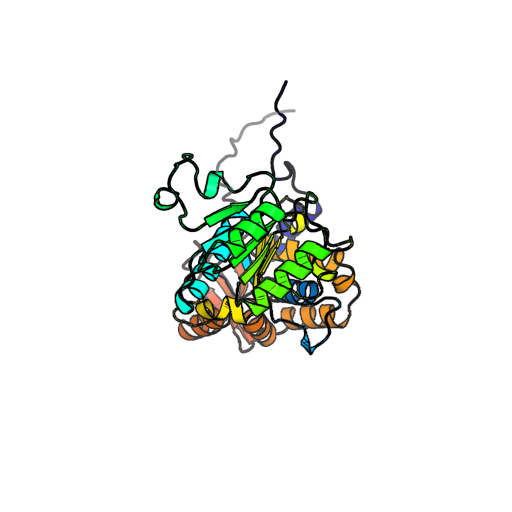 96.81 265 ARG A CA 1
ATOM 2104 C C . ARG A 1 265 ? 16.601 -15.359 1.082 1.00 96.81 265 ARG A C 1
ATOM 2106 O O . ARG A 1 265 ? 16.681 -15.189 -0.131 1.00 96.81 265 ARG A O 1
ATOM 2113 N N . GLU A 1 266 ? 15.533 -15.905 1.658 1.00 97.44 266 GLU A N 1
ATOM 2114 C CA . GLU A 1 266 ? 14.362 -16.373 0.904 1.00 97.44 266 GLU A CA 1
ATOM 2115 C C . GLU A 1 266 ? 13.609 -15.204 0.260 1.00 97.44 266 GLU A C 1
ATOM 2117 O O . GLU A 1 266 ? 13.195 -15.278 -0.900 1.00 97.44 266 GLU A O 1
ATOM 2122 N N . ILE A 1 267 ? 13.495 -14.087 0.983 1.00 97.69 267 ILE A N 1
ATOM 2123 C CA . ILE A 1 267 ? 12.888 -12.860 0.463 1.00 97.69 267 ILE A CA 1
ATOM 2124 C C . ILE A 1 267 ? 13.703 -12.315 -0.712 1.00 97.69 267 ILE A C 1
ATOM 2126 O O . ILE A 1 267 ? 13.131 -12.028 -1.763 1.00 97.69 267 ILE A O 1
ATOM 2130 N N . LYS A 1 268 ? 15.034 -12.239 -0.580 1.00 96.88 268 LYS A N 1
ATOM 2131 C CA . LYS A 1 268 ? 15.917 -11.795 -1.673 1.00 96.88 268 LYS A CA 1
ATOM 2132 C C . LYS A 1 268 ? 15.818 -12.690 -2.905 1.00 96.88 268 LYS A C 1
ATOM 2134 O O . LYS A 1 268 ? 15.720 -12.185 -4.019 1.00 96.88 268 LYS A O 1
ATOM 2139 N N . GLU A 1 269 ? 15.806 -14.004 -2.703 1.00 97.88 269 GLU A N 1
ATOM 2140 C CA . GLU A 1 269 ? 15.667 -14.973 -3.791 1.00 97.88 269 GLU A CA 1
ATOM 2141 C C . GLU A 1 269 ? 14.308 -14.851 -4.491 1.00 97.88 269 GLU A C 1
ATOM 2143 O O . GLU A 1 269 ? 14.225 -14.908 -5.715 1.00 97.88 269 GLU A O 1
ATOM 2148 N N . THR A 1 270 ? 13.242 -14.608 -3.732 1.00 98.38 270 THR A N 1
ATOM 2149 C CA . THR A 1 270 ? 11.916 -14.339 -4.296 1.00 98.38 270 THR A CA 1
ATOM 2150 C C . THR A 1 270 ? 11.911 -13.057 -5.126 1.00 98.38 270 THR A C 1
ATOM 2152 O O . THR A 1 270 ? 11.418 -13.061 -6.252 1.00 98.38 270 THR A O 1
ATOM 2155 N N . CYS A 1 271 ? 12.513 -11.973 -4.628 1.00 98.25 271 CYS A N 1
ATOM 2156 C CA . CYS A 1 271 ? 12.656 -10.741 -5.403 1.00 98.25 271 CYS A CA 1
ATOM 2157 C C . CYS A 1 271 ? 13.429 -10.974 -6.707 1.00 98.25 271 CYS A C 1
ATOM 2159 O O . CYS A 1 271 ? 13.007 -10.469 -7.746 1.00 98.25 271 CYS A O 1
ATOM 2161 N N . ARG A 1 272 ? 14.504 -11.770 -6.677 1.00 97.88 272 ARG A N 1
ATOM 2162 C CA . ARG A 1 272 ? 15.279 -12.140 -7.870 1.00 97.88 272 ARG A CA 1
ATOM 2163 C C . ARG A 1 272 ? 14.422 -12.891 -8.896 1.00 97.88 272 ARG A C 1
ATOM 2165 O O . ARG A 1 272 ? 14.427 -12.533 -10.068 1.00 97.88 272 ARG A O 1
ATOM 2172 N N . LYS A 1 273 ? 13.619 -13.867 -8.460 1.00 97.81 273 LYS A N 1
ATOM 2173 C CA . LYS A 1 273 ? 12.677 -14.588 -9.340 1.00 97.81 273 LYS A CA 1
ATOM 2174 C C . LYS A 1 273 ? 11.665 -13.652 -9.999 1.00 97.81 273 LYS A C 1
ATOM 2176 O O . LYS A 1 273 ? 11.488 -13.708 -11.212 1.00 97.81 273 LYS A O 1
ATOM 2181 N N . ILE A 1 274 ? 11.077 -12.737 -9.219 1.00 97.69 274 ILE A N 1
ATOM 2182 C CA . ILE A 1 274 ? 10.163 -11.710 -9.742 1.00 97.69 274 ILE A CA 1
ATOM 2183 C C . ILE A 1 274 ? 10.859 -10.843 -10.804 1.00 97.69 274 ILE A C 1
ATOM 2185 O O . ILE A 1 274 ? 10.221 -10.417 -11.755 1.00 97.69 274 ILE A O 1
ATOM 2189 N N . GLU A 1 275 ? 12.153 -10.562 -10.683 1.00 95.50 275 GLU A N 1
ATOM 2190 C CA . GLU A 1 275 ? 12.878 -9.768 -11.682 1.00 95.50 275 GLU A CA 1
ATOM 2191 C C . GLU A 1 275 ? 13.132 -10.527 -12.995 1.00 95.50 275 GLU A C 1
ATOM 2193 O O . GLU A 1 275 ? 13.080 -9.940 -14.079 1.00 95.50 275 GLU A O 1
ATOM 2198 N N . GLU A 1 276 ? 13.387 -11.832 -12.911 1.00 94.75 276 GLU A N 1
ATOM 2199 C CA . GLU A 1 276 ? 13.854 -12.648 -14.035 1.00 94.75 276 GLU A CA 1
ATOM 2200 C C . GLU A 1 276 ? 12.718 -13.278 -14.864 1.00 94.75 276 GLU A C 1
ATOM 2202 O O . GLU A 1 276 ? 12.820 -13.351 -16.101 1.00 94.75 276 GLU A O 1
ATOM 2207 N N . ASP A 1 277 ? 11.624 -13.703 -14.217 1.00 95.12 277 ASP A N 1
ATOM 2208 C CA . ASP A 1 277 ? 10.508 -14.412 -14.855 1.00 95.12 277 ASP A CA 1
ATOM 2209 C C . ASP A 1 277 ? 9.223 -13.555 -14.909 1.00 95.12 277 ASP A C 1
ATOM 2211 O O . ASP A 1 277 ? 8.627 -13.235 -13.875 1.00 95.12 277 ASP A O 1
ATOM 2215 N N . PRO A 1 278 ? 8.708 -13.228 -16.113 1.00 93.88 278 PRO A N 1
ATOM 2216 C CA . PRO A 1 278 ? 7.418 -12.569 -16.276 1.00 93.88 278 PRO A CA 1
ATOM 2217 C C . PRO A 1 278 ? 6.284 -13.276 -15.539 1.00 93.88 278 PRO A C 1
ATOM 2219 O O . PRO A 1 278 ? 5.414 -12.608 -14.988 1.00 93.88 278 PRO A O 1
ATOM 2222 N N . ARG A 1 279 ? 6.274 -14.612 -15.502 1.00 95.38 279 ARG A N 1
ATOM 2223 C CA . ARG A 1 279 ? 5.224 -15.381 -14.823 1.00 95.38 279 ARG A CA 1
ATOM 2224 C C . ARG A 1 279 ? 5.185 -15.065 -13.335 1.00 95.38 279 ARG A C 1
ATOM 2226 O O . ARG A 1 279 ? 4.089 -14.882 -12.803 1.00 95.38 279 ARG A O 1
ATOM 2233 N N . ASP A 1 280 ? 6.350 -14.924 -12.709 1.00 97.38 280 ASP A N 1
ATOM 2234 C CA . ASP A 1 280 ? 6.464 -14.515 -11.313 1.00 97.38 280 ASP A CA 1
ATOM 2235 C C . ASP A 1 280 ? 6.023 -13.060 -11.124 1.00 97.38 280 ASP A C 1
ATOM 2237 O O . ASP A 1 280 ? 5.261 -12.780 -10.198 1.00 97.38 280 ASP A O 1
ATOM 2241 N N . VAL A 1 281 ? 6.358 -12.142 -12.040 1.00 96.69 281 VAL A N 1
ATOM 2242 C CA . VAL A 1 281 ? 5.814 -10.767 -12.002 1.00 96.69 281 VAL A CA 1
ATOM 2243 C C . VAL A 1 281 ? 4.289 -10.777 -11.975 1.00 96.69 281 VAL A C 1
ATOM 2245 O O . VAL A 1 281 ? 3.690 -10.165 -11.091 1.00 96.69 281 VAL A O 1
ATOM 2248 N N . PHE A 1 282 ? 3.641 -11.483 -12.907 1.00 96.19 282 PHE A N 1
ATOM 2249 C CA . PHE A 1 282 ? 2.178 -11.558 -12.952 1.00 96.19 282 PHE A CA 1
ATOM 2250 C C . PHE A 1 282 ? 1.600 -12.240 -11.710 1.00 96.19 282 PHE A C 1
ATOM 2252 O O . PHE A 1 282 ? 0.580 -11.782 -11.192 1.00 96.19 282 PHE A O 1
ATOM 2259 N N . HIS A 1 283 ? 2.237 -13.307 -11.219 1.00 97.50 283 HIS A N 1
ATOM 2260 C CA . HIS A 1 283 ? 1.804 -14.016 -10.017 1.00 97.50 283 HIS A CA 1
ATOM 2261 C C . HIS A 1 283 ? 1.828 -13.102 -8.786 1.00 97.50 283 HIS A C 1
ATOM 2263 O O . HIS A 1 283 ? 0.800 -12.924 -8.127 1.00 97.50 283 HIS A O 1
ATOM 2269 N N . TYR A 1 284 ? 2.972 -12.476 -8.501 1.00 98.31 284 TYR A N 1
ATOM 2270 C CA . TYR A 1 284 ? 3.136 -11.614 -7.333 1.00 98.31 284 TYR A CA 1
ATOM 2271 C C . TYR A 1 284 ? 2.346 -10.310 -7.467 1.00 98.31 284 TYR A C 1
ATOM 2273 O O . TYR A 1 284 ? 1.767 -9.853 -6.484 1.00 98.31 284 TYR A O 1
ATOM 2281 N N . PHE A 1 285 ? 2.209 -9.752 -8.674 1.00 97.25 285 PHE A N 1
ATOM 2282 C CA . PHE A 1 285 ? 1.327 -8.607 -8.906 1.00 97.25 285 PHE A CA 1
ATOM 2283 C C . PHE A 1 285 ? -0.147 -8.966 -8.663 1.00 97.25 285 PHE A C 1
ATOM 2285 O O . PHE A 1 285 ? -0.864 -8.222 -7.996 1.00 97.25 285 PHE A O 1
ATOM 2292 N N . ALA A 1 286 ? -0.629 -10.113 -9.151 1.00 96.94 286 ALA A N 1
ATOM 2293 C CA . ALA A 1 286 ? -2.001 -10.551 -8.885 1.00 96.94 286 ALA A CA 1
ATOM 2294 C C . ALA A 1 286 ? -2.236 -10.778 -7.384 1.00 96.94 286 ALA A C 1
ATOM 2296 O O . ALA A 1 286 ? -3.268 -10.380 -6.840 1.00 96.94 286 ALA A O 1
ATOM 2297 N N . LYS A 1 287 ? -1.268 -11.408 -6.713 1.00 98.12 287 LYS A N 1
ATOM 2298 C CA . LYS A 1 287 ? -1.356 -11.758 -5.296 1.00 98.12 287 LYS A CA 1
ATOM 2299 C C . LYS A 1 287 ? -1.317 -10.526 -4.389 1.00 98.12 287 LYS A C 1
ATOM 2301 O O . LYS A 1 287 ? -2.192 -10.401 -3.532 1.00 98.12 287 LYS A O 1
ATOM 2306 N N . HIS A 1 288 ? -0.365 -9.621 -4.622 1.00 98.19 288 HIS A N 1
ATOM 2307 C CA . HIS A 1 288 ? -0.021 -8.520 -3.715 1.00 98.19 288 HIS A CA 1
ATOM 2308 C C . HIS A 1 288 ? -0.354 -7.122 -4.245 1.00 98.19 288 HIS A C 1
ATOM 2310 O O . HIS A 1 288 ? -0.156 -6.150 -3.531 1.00 98.19 288 HIS A O 1
ATOM 2316 N N . VAL A 1 289 ? -0.868 -6.964 -5.464 1.00 96.12 289 VAL A N 1
ATOM 2317 C CA . VAL A 1 289 ? -1.301 -5.651 -5.977 1.00 96.12 289 VAL A CA 1
ATOM 2318 C C . VAL A 1 289 ? -2.780 -5.696 -6.320 1.00 96.12 289 VAL A C 1
ATOM 2320 O O . VAL A 1 289 ? -3.599 -5.139 -5.593 1.00 96.12 289 VAL A O 1
ATOM 2323 N N . ASN A 1 290 ? -3.156 -6.363 -7.414 1.00 95.00 290 ASN A N 1
ATOM 2324 C CA . ASN A 1 290 ? -4.558 -6.456 -7.809 1.00 95.00 290 ASN A CA 1
ATOM 2325 C C . ASN A 1 290 ? -4.802 -7.614 -8.803 1.00 95.00 290 ASN A C 1
ATOM 2327 O O . ASN A 1 290 ? -4.358 -7.529 -9.951 1.00 95.00 290 ASN A O 1
ATOM 2331 N N . PRO A 1 291 ? -5.546 -8.670 -8.418 1.00 95.81 291 PRO A N 1
ATOM 2332 C CA . PRO A 1 291 ? -5.814 -9.804 -9.307 1.00 95.81 291 PRO A CA 1
ATOM 2333 C C . PRO A 1 291 ? -6.806 -9.465 -10.434 1.00 95.81 291 PRO A C 1
ATOM 2335 O O . PRO A 1 291 ? -6.654 -9.945 -11.560 1.00 95.81 291 PRO A O 1
ATOM 2338 N N . GLY A 1 292 ? -7.789 -8.601 -10.163 1.00 95.06 292 GLY A N 1
ATOM 2339 C CA . GLY A 1 292 ? -8.761 -8.139 -11.155 1.00 95.06 292 GLY A CA 1
ATOM 2340 C C . GLY A 1 292 ? -8.095 -7.365 -12.289 1.00 95.06 292 GLY A C 1
ATOM 2341 O O . GLY A 1 292 ? -8.424 -7.594 -13.448 1.00 95.06 292 GLY A O 1
ATOM 2342 N N . MET A 1 293 ? -7.082 -6.549 -11.974 1.00 92.12 293 MET A N 1
ATOM 2343 C CA . MET A 1 293 ? -6.272 -5.829 -12.968 1.00 92.12 293 MET A CA 1
ATOM 2344 C C . MET A 1 293 ? -5.494 -6.767 -13.888 1.00 92.12 293 MET A C 1
ATOM 2346 O O . MET A 1 293 ? -5.444 -6.527 -15.089 1.00 92.12 293 MET A O 1
ATOM 2350 N N . VAL A 1 294 ? -4.900 -7.839 -13.351 1.00 94.25 294 VAL A N 1
ATOM 2351 C CA . VAL A 1 294 ? -4.191 -8.835 -14.175 1.00 94.25 294 VAL A CA 1
ATOM 2352 C C . VAL A 1 294 ? -5.154 -9.500 -15.152 1.00 94.25 294 VAL A C 1
ATOM 2354 O O . VAL A 1 294 ? -4.837 -9.654 -16.329 1.00 94.25 294 VAL A O 1
ATOM 2357 N N . THR A 1 295 ? -6.353 -9.839 -14.678 1.00 94.44 295 THR A N 1
ATOM 2358 C CA . THR A 1 295 ? -7.408 -10.410 -15.523 1.00 94.44 295 THR A CA 1
ATOM 2359 C C . THR A 1 295 ? -7.872 -9.406 -16.578 1.00 94.44 295 THR A C 1
ATOM 2361 O O . THR A 1 295 ? -7.943 -9.745 -17.754 1.00 94.44 295 THR A O 1
ATOM 2364 N N . PHE A 1 296 ? -8.123 -8.156 -16.181 1.00 92.50 296 PHE A N 1
ATOM 2365 C CA . PHE A 1 296 ? -8.539 -7.077 -17.074 1.00 92.50 296 PHE A CA 1
ATOM 2366 C C . PHE A 1 296 ? -7.516 -6.828 -18.187 1.00 92.50 296 PHE A C 1
ATOM 2368 O O . PHE A 1 296 ? -7.874 -6.825 -19.360 1.00 92.50 296 PHE A O 1
ATOM 2375 N N . TYR A 1 297 ? -6.233 -6.693 -17.845 1.00 91.19 297 TYR A N 1
ATOM 2376 C CA . TYR A 1 297 ? -5.174 -6.486 -18.831 1.00 91.19 297 TYR A CA 1
ATOM 2377 C C . TYR A 1 297 ? -5.004 -7.661 -19.781 1.00 91.19 297 TYR A C 1
ATOM 2379 O O . TYR A 1 297 ? -4.804 -7.439 -20.970 1.00 91.19 297 TYR A O 1
ATOM 2387 N N . ASN A 1 298 ? -5.162 -8.892 -19.298 1.00 91.75 298 ASN A N 1
ATOM 2388 C CA . ASN A 1 298 ? -5.183 -10.061 -20.169 1.00 91.75 298 ASN A CA 1
ATOM 2389 C C . ASN A 1 298 ? -6.331 -10.007 -21.190 1.00 91.75 298 ASN A C 1
ATOM 2391 O O . ASN A 1 298 ? -6.133 -10.366 -22.344 1.00 91.75 298 ASN A O 1
ATOM 2395 N N . LEU A 1 299 ? -7.515 -9.521 -20.799 1.00 91.38 299 LEU A N 1
ATOM 2396 C CA . LEU A 1 299 ? -8.659 -9.398 -21.711 1.00 91.38 299 LEU A CA 1
ATOM 2397 C C . LEU A 1 299 ? -8.438 -8.355 -22.813 1.00 91.38 299 LEU A C 1
ATOM 2399 O O . LEU A 1 299 ? -8.895 -8.558 -23.934 1.00 91.38 299 LEU A O 1
ATOM 2403 N N . ILE A 1 300 ? -7.743 -7.255 -22.511 1.00 88.12 300 ILE A N 1
ATOM 2404 C CA . ILE A 1 300 ? -7.512 -6.164 -23.473 1.00 88.12 300 ILE A CA 1
ATOM 2405 C C . ILE A 1 300 ? -6.164 -6.264 -24.210 1.00 88.12 300 ILE A C 1
ATOM 2407 O O . ILE A 1 300 ? -5.820 -5.357 -24.963 1.00 88.12 300 ILE A O 1
ATOM 2411 N N . GLY A 1 301 ? -5.389 -7.336 -24.003 1.00 85.88 301 GLY A N 1
ATOM 2412 C CA . GLY A 1 301 ? -4.078 -7.537 -24.642 1.00 85.88 301 GLY A CA 1
ATOM 2413 C C . GLY A 1 301 ? -2.940 -6.683 -24.063 1.00 85.88 301 GLY A C 1
ATOM 2414 O O . GLY A 1 301 ? -1.946 -6.426 -24.740 1.00 85.88 301 GLY A O 1
ATOM 2415 N N . TYR A 1 302 ? -3.089 -6.228 -22.818 1.00 86.12 302 TYR A N 1
ATOM 2416 C CA . TYR A 1 302 ? -2.109 -5.446 -22.056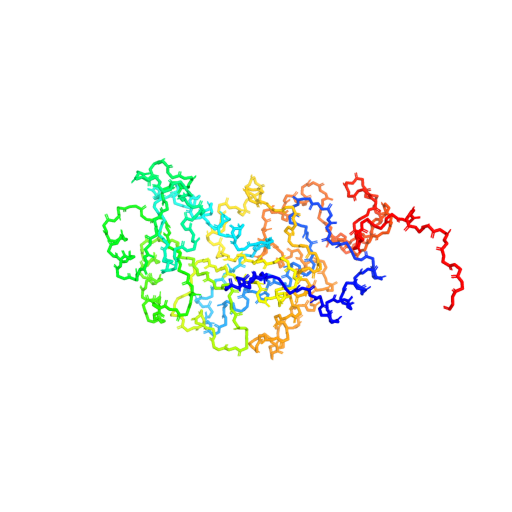 1.00 86.12 302 TYR A CA 1
ATOM 2417 C C . TYR A 1 302 ? -1.362 -6.283 -20.999 1.00 86.12 302 TYR A C 1
ATOM 2419 O O . TYR A 1 302 ? -0.766 -5.747 -20.065 1.00 86.12 302 TYR A O 1
ATOM 2427 N N . ASP A 1 303 ? -1.369 -7.611 -21.122 1.00 88.56 303 ASP A N 1
ATOM 2428 C CA . ASP A 1 303 ? -0.637 -8.553 -20.268 1.00 88.56 303 ASP A CA 1
ATOM 2429 C C . ASP A 1 303 ? 0.852 -8.648 -20.648 1.00 88.56 303 ASP A C 1
ATOM 2431 O O . ASP A 1 303 ? 1.429 -9.716 -20.882 1.00 88.56 303 ASP A O 1
ATOM 2435 N N . PHE A 1 304 ? 1.516 -7.496 -20.665 1.00 90.25 304 PHE A N 1
ATOM 2436 C CA . PHE A 1 304 ? 2.942 -7.391 -20.926 1.00 90.25 304 PHE A CA 1
ATOM 2437 C C . PHE A 1 304 ? 3.656 -6.546 -19.873 1.00 90.25 304 PHE A C 1
ATOM 2439 O O . PHE A 1 304 ? 3.065 -5.739 -19.159 1.00 90.25 304 PHE A O 1
ATOM 2446 N N . ILE A 1 305 ? 4.970 -6.727 -19.807 1.00 90.94 305 ILE A N 1
ATOM 2447 C CA . ILE A 1 305 ? 5.886 -5.941 -18.991 1.00 90.94 305 ILE A CA 1
ATOM 2448 C C . ILE A 1 305 ? 6.704 -5.079 -19.941 1.00 90.94 305 ILE A C 1
ATOM 2450 O O . ILE A 1 305 ? 7.391 -5.600 -20.819 1.00 90.94 305 ILE A O 1
ATOM 2454 N N . CYS A 1 306 ? 6.664 -3.763 -19.769 1.00 88.94 306 CYS A N 1
ATOM 2455 C CA . CYS A 1 306 ? 7.547 -2.882 -20.524 1.00 88.94 306 CYS A CA 1
ATOM 2456 C C . CYS A 1 306 ? 8.976 -2.963 -19.980 1.00 88.94 306 CYS A C 1
ATOM 2458 O O . CYS A 1 306 ? 9.227 -2.702 -18.798 1.00 88.94 306 CYS A O 1
ATOM 2460 N N . GLN A 1 307 ? 9.914 -3.327 -20.850 1.00 88.94 307 GLN A N 1
ATOM 2461 C CA . GLN A 1 307 ? 11.323 -3.476 -20.505 1.00 88.94 307 GLN A CA 1
ATOM 2462 C C . GLN A 1 307 ? 12.079 -2.158 -20.643 1.00 88.94 307 GLN A C 1
ATOM 2464 O O . GLN A 1 307 ? 12.896 -1.838 -19.773 1.00 88.94 307 GLN A O 1
ATOM 2469 N N . ASN A 1 308 ? 11.814 -1.430 -21.730 1.00 87.56 308 ASN A N 1
ATOM 2470 C CA . ASN A 1 308 ? 12.357 -0.112 -22.040 1.00 87.56 308 ASN A CA 1
ATOM 2471 C C . ASN A 1 308 ? 11.550 0.562 -23.170 1.00 87.56 308 ASN A C 1
ATOM 2473 O O . ASN A 1 308 ? 10.762 -0.093 -23.855 1.00 87.56 308 ASN A O 1
ATOM 2477 N N . GLY A 1 309 ? 11.761 1.864 -23.367 1.00 84.31 309 GLY A N 1
ATOM 2478 C CA . GLY A 1 309 ? 11.147 2.646 -24.434 1.00 84.31 309 GLY A CA 1
ATOM 2479 C C . GLY A 1 309 ? 12.044 3.773 -24.944 1.00 84.31 309 GLY A C 1
ATOM 2480 O O . GLY A 1 309 ? 12.675 4.481 -24.159 1.00 84.31 309 GLY A O 1
ATOM 2481 N N . HIS A 1 310 ? 12.082 3.955 -26.264 1.00 80.75 310 HIS A N 1
ATOM 2482 C CA . HIS A 1 310 ? 12.870 4.987 -26.935 1.00 80.75 310 HIS A CA 1
ATOM 2483 C C . HIS A 1 310 ? 12.052 5.653 -28.047 1.00 80.75 310 HIS A C 1
ATOM 2485 O O . HIS A 1 310 ? 11.631 5.000 -29.004 1.00 80.75 310 HIS A O 1
ATOM 2491 N N . GLY A 1 311 ? 11.826 6.965 -27.927 1.00 77.94 311 GLY A N 1
ATOM 2492 C CA . GLY A 1 311 ? 10.885 7.676 -28.793 1.00 77.94 311 GLY A CA 1
ATOM 2493 C C . GLY A 1 311 ? 9.489 7.053 -28.705 1.00 77.94 311 GLY A C 1
ATOM 2494 O O . GLY A 1 311 ? 8.985 6.799 -27.614 1.00 77.94 311 GLY A O 1
ATOM 2495 N N . SER A 1 312 ? 8.883 6.753 -29.854 1.00 80.25 312 SER A N 1
ATOM 2496 C CA . SER A 1 312 ? 7.579 6.082 -29.941 1.00 80.25 312 SER A CA 1
ATOM 2497 C C . SER A 1 312 ? 7.645 4.555 -29.878 1.00 80.25 312 SER A C 1
ATOM 2499 O O . SER A 1 312 ? 6.625 3.909 -30.077 1.00 80.25 312 SER A O 1
ATOM 2501 N N . LYS A 1 313 ? 8.808 3.943 -29.634 1.00 84.50 313 LYS A N 1
ATOM 2502 C CA . LYS A 1 313 ? 8.957 2.481 -29.589 1.00 84.50 313 LYS A CA 1
ATOM 2503 C C . LYS A 1 313 ? 9.057 1.989 -28.152 1.00 84.50 313 LYS A C 1
ATOM 2505 O O . LYS A 1 313 ? 9.833 2.533 -27.367 1.00 84.50 313 LYS A O 1
ATOM 2510 N N . LEU A 1 314 ? 8.330 0.924 -27.830 1.00 86.69 314 LEU A N 1
ATOM 2511 C CA . LEU A 1 314 ? 8.415 0.203 -26.562 1.00 86.69 314 LEU A CA 1
ATOM 2512 C C . LEU A 1 314 ? 8.847 -1.236 -26.820 1.00 86.69 314 LEU A C 1
ATOM 2514 O O . LEU A 1 314 ? 8.242 -1.932 -27.634 1.00 86.69 314 LEU A O 1
ATOM 2518 N N . ASN A 1 315 ? 9.840 -1.700 -26.071 1.00 89.88 315 ASN A N 1
ATOM 2519 C CA . ASN A 1 315 ? 10.173 -3.114 -26.002 1.00 89.88 315 ASN A CA 1
ATOM 2520 C C . ASN A 1 315 ? 9.431 -3.732 -24.823 1.00 89.88 315 ASN A C 1
ATOM 2522 O O . ASN A 1 315 ? 9.636 -3.356 -23.663 1.00 89.88 315 ASN A O 1
ATOM 2526 N N . ILE A 1 316 ? 8.556 -4.680 -25.127 1.00 91.38 316 ILE A N 1
ATOM 2527 C CA . ILE A 1 316 ? 7.703 -5.348 -24.153 1.00 91.38 316 ILE A CA 1
ATOM 2528 C C . ILE A 1 316 ? 8.039 -6.833 -24.085 1.00 91.38 316 ILE A C 1
ATOM 2530 O O . ILE A 1 316 ? 8.385 -7.458 -25.086 1.00 91.38 316 ILE A O 1
ATOM 2534 N N . ARG A 1 317 ? 7.877 -7.413 -22.900 1.00 92.50 317 ARG A N 1
ATOM 2535 C CA . ARG A 1 317 ? 7.944 -8.852 -22.664 1.00 92.50 317 ARG A CA 1
ATOM 2536 C C . ARG A 1 317 ? 6.563 -9.345 -22.264 1.00 92.50 317 ARG A C 1
ATOM 2538 O O . ARG A 1 317 ? 6.001 -8.902 -21.267 1.00 92.50 317 ARG A O 1
ATOM 2545 N N . THR A 1 318 ? 5.999 -10.236 -23.064 1.00 89.69 318 THR A N 1
ATOM 2546 C CA . THR A 1 318 ? 4.681 -10.840 -22.811 1.00 89.69 318 THR A CA 1
ATOM 2547 C C . THR A 1 318 ? 4.733 -11.813 -21.634 1.00 89.69 318 THR A C 1
ATOM 2549 O O . THR A 1 318 ? 5.808 -12.280 -21.243 1.00 89.69 318 THR A O 1
ATOM 2552 N N . ARG A 1 319 ? 3.564 -12.205 -21.117 1.00 87.06 319 ARG A N 1
ATOM 2553 C CA . ARG A 1 319 ? 3.438 -13.244 -20.083 1.00 87.06 319 ARG A CA 1
ATOM 2554 C C . ARG A 1 319 ? 4.108 -14.580 -20.437 1.00 87.06 319 ARG A C 1
ATOM 2556 O O . ARG A 1 319 ? 4.609 -15.269 -19.552 1.00 87.06 319 ARG A O 1
ATOM 2563 N N . ASN A 1 320 ? 4.171 -14.926 -21.723 1.00 88.19 320 ASN A N 1
ATOM 2564 C CA . ASN A 1 320 ? 4.837 -16.139 -22.213 1.00 88.19 320 ASN A CA 1
ATOM 2565 C C . ASN A 1 320 ? 6.353 -15.968 -22.408 1.00 88.19 320 ASN A C 1
ATOM 2567 O O . ASN A 1 320 ? 7.010 -16.867 -22.924 1.00 88.19 320 ASN A O 1
ATOM 2571 N N . GLY A 1 321 ? 6.913 -14.817 -22.032 1.00 89.06 321 GLY A N 1
ATOM 2572 C CA . GLY A 1 321 ? 8.340 -14.528 -22.134 1.00 89.06 321 GLY A CA 1
ATOM 2573 C C . GLY A 1 321 ? 8.804 -14.051 -23.510 1.00 89.06 321 GLY A C 1
ATOM 2574 O O . GLY A 1 321 ? 9.988 -13.764 -23.657 1.00 89.06 321 GLY A O 1
ATOM 2575 N N . GLN A 1 322 ? 7.905 -13.922 -24.493 1.00 91.94 322 GLN A N 1
ATOM 2576 C CA . GLN A 1 322 ? 8.247 -13.400 -25.819 1.00 91.94 322 GLN A CA 1
ATOM 2577 C C . GLN A 1 322 ? 8.485 -11.892 -25.760 1.00 91.94 322 GLN A C 1
ATOM 2579 O O . GLN A 1 322 ? 7.647 -11.168 -25.212 1.00 91.94 322 GLN A O 1
ATOM 2584 N N . ASN A 1 323 ? 9.574 -11.437 -26.379 1.00 93.56 323 ASN A N 1
ATOM 2585 C CA . ASN A 1 323 ? 9.867 -10.020 -26.563 1.00 93.56 323 ASN A CA 1
ATOM 2586 C C . ASN A 1 323 ? 9.219 -9.512 -27.856 1.00 93.56 323 ASN A C 1
ATOM 2588 O O . ASN A 1 323 ? 9.255 -10.198 -28.879 1.00 93.56 323 ASN A O 1
ATOM 2592 N N . LYS A 1 324 ? 8.626 -8.319 -27.809 1.00 92.94 324 LYS A N 1
ATOM 2593 C CA . LYS A 1 324 ? 8.017 -7.643 -28.959 1.00 92.94 324 LYS A CA 1
ATOM 2594 C C . LYS A 1 324 ? 8.337 -6.154 -28.909 1.00 92.94 324 LYS A C 1
ATOM 2596 O O . LYS A 1 324 ? 8.401 -5.576 -27.827 1.00 92.94 324 LYS A O 1
ATOM 2601 N N . GLU A 1 325 ? 8.483 -5.542 -30.077 1.00 90.88 325 GLU A N 1
ATOM 2602 C CA . GLU A 1 325 ? 8.464 -4.086 -30.214 1.00 90.88 325 GLU A CA 1
ATOM 2603 C C . GLU A 1 325 ? 7.025 -3.652 -30.520 1.00 90.88 325 GLU A C 1
ATOM 2605 O O . GLU A 1 325 ? 6.361 -4.247 -31.373 1.00 90.88 325 GLU A O 1
ATOM 2610 N N . VAL A 1 326 ? 6.530 -2.638 -29.815 1.00 87.19 326 VAL A N 1
ATOM 2611 C CA . VAL A 1 326 ? 5.227 -2.011 -30.070 1.00 87.19 326 VAL A CA 1
ATOM 2612 C C . VAL A 1 326 ? 5.384 -0.499 -30.164 1.00 87.19 326 VAL A C 1
ATOM 2614 O O . VAL A 1 326 ? 6.327 0.071 -29.615 1.00 87.19 326 VAL A O 1
ATOM 2617 N N . ILE A 1 327 ? 4.457 0.156 -30.860 1.00 82.81 327 ILE A N 1
ATOM 2618 C CA . ILE A 1 327 ? 4.435 1.615 -30.949 1.00 82.81 327 ILE A CA 1
ATOM 2619 C C . ILE A 1 327 ? 3.609 2.181 -29.797 1.00 82.81 327 ILE A C 1
ATOM 2621 O O . ILE A 1 327 ? 2.444 1.828 -29.616 1.00 82.81 327 ILE A O 1
ATOM 2625 N N . ASP A 1 328 ? 4.219 3.079 -29.033 1.00 75.44 328 ASP A N 1
ATOM 2626 C CA . ASP A 1 328 ? 3.532 3.917 -28.070 1.00 75.44 328 ASP A CA 1
ATOM 2627 C C . ASP A 1 328 ? 2.692 4.973 -28.793 1.00 75.44 328 ASP A C 1
ATOM 2629 O O . ASP A 1 328 ? 3.202 5.978 -29.293 1.00 75.44 328 ASP A O 1
ATOM 2633 N N . VAL A 1 329 ? 1.385 4.737 -28.818 1.00 64.88 329 VAL A N 1
ATOM 2634 C CA . VAL A 1 329 ? 0.383 5.682 -29.324 1.00 64.88 329 VAL A CA 1
ATOM 2635 C C . VAL A 1 329 ? -0.353 6.420 -28.197 1.00 64.88 329 VAL A C 1
ATOM 2637 O O . VAL A 1 329 ? -1.254 7.203 -28.481 1.00 64.88 329 VAL A O 1
ATOM 2640 N N . VAL A 1 330 ? 0.007 6.178 -26.926 1.00 59.22 330 VAL A N 1
ATOM 2641 C CA . VAL A 1 330 ? -0.744 6.639 -25.741 1.00 59.22 330 VAL A CA 1
ATOM 2642 C C . VAL A 1 330 ? 0.049 7.648 -24.905 1.00 59.22 330 VAL A C 1
ATOM 2644 O O . VAL A 1 330 ? -0.512 8.657 -24.484 1.00 59.22 330 VAL A O 1
ATOM 2647 N N . SER A 1 331 ? 1.347 7.425 -24.680 1.00 54.69 331 SER A N 1
ATOM 2648 C CA . SER A 1 331 ? 2.204 8.257 -23.819 1.00 54.69 331 SER A CA 1
ATOM 2649 C C . SER A 1 331 ? 3.075 9.277 -24.569 1.00 54.69 331 SER A C 1
ATOM 2651 O O . SER A 1 331 ? 4.044 9.801 -24.019 1.00 54.69 331 SER A O 1
ATOM 2653 N N . GLY A 1 332 ? 2.705 9.628 -25.807 1.00 49.31 332 GLY A N 1
ATOM 2654 C CA . GLY A 1 332 ? 3.266 10.784 -26.517 1.00 49.31 332 GLY A CA 1
ATOM 2655 C C . GLY A 1 332 ? 4.742 10.652 -26.910 1.00 49.31 332 GLY A C 1
ATOM 2656 O O . GLY A 1 332 ? 5.450 11.656 -26.942 1.00 49.31 332 GLY A O 1
ATOM 2657 N N . GLY A 1 333 ? 5.229 9.435 -27.190 1.00 45.44 333 GLY A N 1
ATOM 2658 C CA . GLY A 1 333 ? 6.608 9.206 -27.648 1.00 45.44 333 GLY A CA 1
ATOM 2659 C C . GLY A 1 333 ? 7.677 9.462 -26.578 1.00 45.44 333 GLY A C 1
ATOM 2660 O O . GLY A 1 333 ? 8.838 9.717 -26.907 1.00 45.44 333 GLY A O 1
ATOM 2661 N N . GLY A 1 334 ? 7.278 9.437 -25.301 1.00 48.38 334 GLY A N 1
ATOM 2662 C CA . GLY A 1 334 ? 8.074 9.956 -24.196 1.00 48.38 334 GLY A CA 1
ATOM 2663 C C . GLY A 1 334 ? 7.824 9.282 -22.850 1.00 48.38 334 GLY A C 1
ATOM 2664 O O . GLY A 1 334 ? 7.944 9.948 -21.830 1.00 48.38 334 GLY A O 1
ATOM 2665 N N . ALA A 1 335 ? 7.563 7.969 -22.805 1.00 51.78 335 ALA A N 1
ATOM 2666 C CA . ALA A 1 335 ? 7.517 7.206 -21.545 1.00 51.78 335 ALA A CA 1
ATOM 2667 C C . ALA A 1 335 ? 8.837 7.260 -20.727 1.00 51.78 335 ALA A C 1
ATOM 2669 O O . ALA A 1 335 ? 8.908 6.731 -19.617 1.00 51.78 335 ALA A O 1
ATOM 2670 N N . ALA A 1 336 ? 9.893 7.865 -21.280 1.00 49.97 336 ALA A N 1
ATOM 2671 C CA . ALA A 1 336 ? 11.190 8.070 -20.652 1.00 49.97 336 ALA A CA 1
ATOM 2672 C C . ALA A 1 336 ? 11.143 9.080 -19.489 1.00 49.97 336 ALA A C 1
ATOM 2674 O O . ALA A 1 336 ? 10.288 9.960 -19.419 1.00 49.97 336 ALA A O 1
ATOM 2675 N N . ILE A 1 337 ? 12.144 9.007 -18.605 1.00 51.38 337 ILE A N 1
ATOM 2676 C CA . ILE A 1 337 ? 12.363 9.946 -17.490 1.00 51.38 337 ILE A CA 1
ATOM 2677 C C . ILE A 1 337 ? 12.887 11.291 -18.005 1.00 51.38 337 ILE A C 1
ATOM 2679 O O . ILE A 1 337 ? 13.983 11.731 -17.663 1.00 51.38 337 ILE A O 1
ATOM 2683 N N . ARG A 1 338 ? 12.139 11.954 -18.881 1.00 44.03 338 ARG A N 1
ATOM 2684 C CA . ARG A 1 338 ? 12.424 13.327 -19.273 1.00 44.03 338 ARG A CA 1
ATOM 2685 C C . ARG A 1 338 ? 11.331 14.217 -18.702 1.00 44.03 338 ARG A C 1
ATOM 2687 O O . ARG A 1 338 ? 10.165 14.093 -19.056 1.00 44.03 338 ARG A O 1
ATOM 2694 N N . ARG A 1 339 ? 11.725 15.188 -17.867 1.00 31.64 339 ARG A N 1
ATOM 2695 C CA . ARG A 1 339 ? 11.035 16.484 -17.929 1.00 31.64 339 ARG A CA 1
ATOM 2696 C C . ARG A 1 339 ? 11.105 16.941 -19.391 1.00 31.64 339 ARG A C 1
ATOM 2698 O O . ARG A 1 339 ? 12.144 16.701 -20.011 1.00 31.64 339 ARG A O 1
ATOM 2705 N N . PRO A 1 340 ? 10.086 17.614 -19.943 1.00 31.14 340 PRO A N 1
ATOM 2706 C CA . PRO A 1 340 ? 10.269 18.331 -21.194 1.00 31.14 340 PRO A CA 1
ATOM 2707 C C . PRO A 1 340 ? 11.424 19.323 -20.991 1.00 31.14 340 PRO A C 1
ATOM 2709 O O . PRO A 1 340 ? 11.264 20.341 -20.324 1.00 31.14 340 PRO A O 1
ATOM 2712 N N . GLN A 1 341 ? 12.616 18.996 -21.488 1.00 31.77 341 GLN A N 1
ATOM 2713 C CA . GLN A 1 341 ? 13.624 20.001 -21.772 1.00 31.77 341 GLN A CA 1
ATOM 2714 C C . GLN A 1 341 ? 13.307 20.493 -23.179 1.00 31.77 341 GLN A C 1
ATOM 2716 O O . GLN A 1 341 ? 13.403 19.714 -24.129 1.00 31.77 341 GLN A O 1
ATOM 2721 N N . PRO A 1 342 ? 12.863 21.746 -23.343 1.00 34.75 342 PRO A N 1
ATOM 2722 C CA . PRO A 1 342 ? 12.878 22.349 -24.653 1.00 34.75 342 PRO A CA 1
ATOM 2723 C C . PRO A 1 342 ? 14.348 22.568 -25.016 1.00 34.75 342 PRO A C 1
ATOM 2725 O O . PRO A 1 342 ? 14.997 23.452 -24.460 1.00 34.75 342 PRO A O 1
ATOM 2728 N N . ASP A 1 343 ? 14.857 21.829 -25.999 1.00 37.94 343 ASP A N 1
ATOM 2729 C CA . ASP A 1 343 ? 16.146 22.093 -26.663 1.00 37.94 343 ASP A CA 1
ATOM 2730 C C . ASP A 1 343 ? 16.124 23.421 -27.470 1.00 37.94 343 ASP A C 1
ATOM 2732 O O . ASP A 1 343 ? 16.729 23.550 -28.531 1.00 37.94 343 ASP A O 1
ATOM 2736 N N . ARG A 1 344 ? 15.385 24.440 -27.005 1.00 36.78 344 ARG A N 1
ATOM 2737 C CA . ARG A 1 344 ? 15.197 25.734 -27.680 1.00 36.78 344 ARG A CA 1
ATOM 2738 C C . ARG A 1 344 ? 15.341 26.975 -26.795 1.00 36.78 344 ARG A C 1
ATOM 2740 O O . ARG A 1 344 ? 15.082 28.068 -27.283 1.00 36.78 344 ARG A O 1
ATOM 2747 N N . TYR A 1 345 ? 15.819 26.857 -25.558 1.00 35.72 345 TYR A N 1
ATOM 2748 C CA . TYR A 1 345 ? 16.142 28.032 -24.734 1.00 35.72 345 TYR A CA 1
ATOM 2749 C C . TYR A 1 345 ? 17.594 28.022 -24.242 1.00 35.72 345 TYR A C 1
ATOM 2751 O O . TYR A 1 345 ? 17.864 28.098 -23.051 1.00 35.72 345 TYR A O 1
ATOM 2759 N N . TYR A 1 346 ? 18.540 27.987 -25.180 1.00 33.56 346 TYR A N 1
ATOM 2760 C CA . TYR A 1 346 ? 19.811 28.681 -24.985 1.00 33.56 346 TYR A CA 1
ATOM 2761 C C . TYR A 1 346 ? 19.784 29.938 -25.859 1.00 33.56 346 TYR A C 1
ATOM 2763 O O . TYR A 1 346 ? 19.802 29.808 -27.088 1.00 33.56 346 TYR A O 1
ATOM 2771 N N . PRO A 1 347 ? 19.761 31.157 -25.291 1.00 35.31 347 PRO A N 1
ATOM 2772 C CA . PRO A 1 347 ? 20.276 32.285 -26.034 1.00 35.31 347 PRO A CA 1
ATOM 2773 C C . PRO A 1 347 ? 21.768 32.029 -26.258 1.00 35.31 347 PRO A C 1
ATOM 2775 O O . PRO A 1 347 ? 22.550 31.884 -25.318 1.00 35.31 347 PRO A O 1
ATOM 2778 N N . LYS A 1 348 ? 22.159 31.958 -27.531 1.00 45.59 348 LYS A N 1
ATOM 2779 C CA . 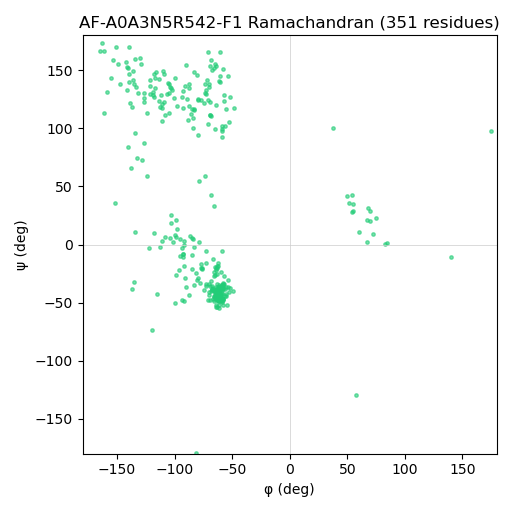LYS A 1 348 ? 23.540 32.176 -27.952 1.00 45.59 348 LYS A CA 1
ATOM 2780 C C . LYS A 1 348 ? 23.950 33.585 -27.516 1.00 45.59 348 LYS A C 1
ATOM 2782 O O . LYS A 1 348 ? 23.714 34.517 -28.272 1.00 45.59 348 LYS A O 1
ATOM 2787 N N . SER A 1 349 ? 24.539 33.733 -26.332 1.00 41.38 349 SER A N 1
ATOM 2788 C CA . SER A 1 349 ? 25.473 34.819 -25.997 1.00 41.38 349 SER A CA 1
ATOM 2789 C C . SER A 1 349 ? 25.861 34.768 -24.518 1.00 41.38 349 SER A C 1
ATOM 2791 O O . SER A 1 349 ? 25.177 35.327 -23.666 1.00 41.38 349 SER A O 1
ATOM 2793 N N . ALA A 1 350 ? 27.008 34.172 -24.230 1.00 32.34 350 ALA A N 1
ATOM 2794 C CA . ALA A 1 350 ? 27.893 34.698 -23.202 1.00 32.34 350 ALA A CA 1
ATOM 2795 C C . ALA A 1 350 ? 29.291 34.656 -23.814 1.00 32.34 350 ALA A C 1
ATOM 2797 O O . ALA A 1 350 ? 29.912 33.601 -23.920 1.00 32.34 350 ALA A O 1
ATOM 2798 N N . GLY A 1 351 ? 29.702 35.798 -24.362 1.00 31.77 351 GLY A N 1
ATOM 2799 C CA . GLY A 1 351 ? 31.104 36.036 -24.651 1.00 31.77 351 GLY A CA 1
ATOM 2800 C C . GLY A 1 351 ? 31.896 36.090 -23.347 1.00 31.77 351 GLY A C 1
ATOM 2801 O O . GLY A 1 351 ? 31.336 36.411 -22.304 1.00 31.77 351 GLY A O 1
ATOM 2802 N N . ASN A 1 352 ? 33.184 35.781 -23.472 1.00 32.31 352 ASN A N 1
ATOM 2803 C CA . ASN A 1 352 ? 34.294 36.220 -22.631 1.00 32.31 352 ASN A CA 1
ATOM 2804 C C . ASN A 1 352 ? 34.019 36.338 -21.122 1.00 32.31 352 ASN A C 1
ATOM 2806 O O . ASN A 1 352 ? 33.560 37.382 -20.658 1.00 32.31 352 ASN A O 1
ATOM 2810 N N . LEU A 1 353 ? 34.440 35.325 -20.363 1.00 31.86 353 LEU A N 1
ATOM 2811 C CA . LEU A 1 353 ? 35.624 35.382 -19.486 1.00 31.86 353 LEU A CA 1
ATOM 2812 C C . LEU A 1 353 ? 35.904 34.003 -18.882 1.00 31.86 353 LEU A C 1
ATOM 2814 O O . LEU A 1 353 ? 34.937 33.362 -18.413 1.00 31.86 353 LEU A O 1
#

pLDDT: mean 86.96, std 16.25, range [31.14, 98.69]

Radius of gyration: 21.86 Å; Cα contacts (8 Å, |Δi|>4): 620; chains: 1; bounding box: 61×55×57 Å

Nearest PDB structures (foldseek):
  5z8k-assembly1_A  TM=7.732E-01  e=9.450E-07  Micromonospora echinospora
  7ypn-assembly1_B  TM=5.975E-01  e=6.238E-07  Caulobacter sp. D5
  5zst-assembly1_A  TM=4.744E-01  e=1.027E-04  Hydrogenimonas thermophila
  1fqw-assembly1_A  TM=6.648E-01  e=1.692E-02  Escherichia coli
  3hdv-assembly1_C  TM=6.664E-01  e=6.707E-01  Pseudomonas putida KT2440

Foldseek 3Di:
DPPPPPDLADPDDDPVLVVLQVVCQVLQPFQAADLFDAFALLQLLLLVLVQLLLCPPPDPVQRFQKAKWKDQAPVLLVVVVLVLLCVQLVVVVAQAEEEEDLPCPCVCVFAVPPDPDQVPTPHHRYYYDNALVSRVVVVVPDDGASAYEYEPPVPRDDLVSVLVVQVVCVVVNHAYEYEYAPDFLQDDDSSSVRPHHGQKYKYPCVLLPRHGRIIMMMGGCVSCVQCQALVRVVVDTGSSMPRPSRSVSSSVCSCPRNPSNVVDPVSVVLSVCSNPALLSSLVSCVRHHHVSVCVNCVVVVSQWYFSRAAFQWTWIQHNVRDTDIDGRPDPHRDSRSDDPDPPPPDDPDDDDD

Secondary structure (DSSP, 8-state):
-------SS-SS--HHHHHHHHHHHHTT--S-SSSS----HHHHHHHHHHHHHHTTT--GGG---EEEEEESSHHHHHHHHHHHHHHHHHHTT--EEEEE-TT-TTHHHH-TT--SSGGGSSSTTEEEESSHHHHHHHHHH-S-EEEEEEE--SSS--HHHHHHHHHHHHHTT-EEEEE-TT--SSS--HHHHSSS--SEEEE-SGGGTTSS--EEEEEEHHHHGGGSSTTTTTSS--TTTT-HHHHHHHHHHHHHH-HHHHT-HHHHHHHHHHHH-HHHHHHHHHHHT-HHHHHHHHHHT--EEEEEEETTEEEEEETTS-EEEEE-SSSTT--SS-----TT---S-----

Mean predicted aligned error: 7.13 Å